Protein AF-A0A522F5E3-F1 (afdb_monomer_lite)

Sequence (187 aa):
KCSVSVAHGEVPNLHFLEIQELIGMRLRPNPLDVDNLFEQLSVQINPFTQEAIAASLLRSKSWLKSKQFTESWYIESPVIDKIVNHNSSFVDGVKVCRLEDAIHDVFEEEMELNREKWQFHFLWVALWVLAKAKRNEKIWLDSFLIAYSIRQGMPLHEIPVMQEICRQTVINSIETMRERKTHLNKE

Secondary structure (DSSP, 8-state):
-HHHHHHTTPPPPHHHHHHHHHHT-----PPP-HHHHHHHHHTT-SS--HHHHHHHHHHHTTHHHH-GGGTT-S---HHHHHHHHHTEEEETTEEEE-HHHHHHHHIIIIITTTHHHHHHHHHHHHHHHHHT--TT--HHHHHHHHHHHHHTT--GGGSHHHHHHHHHHHHHHHHHHHHTT--PPP-

pLDDT: mean 84.21, std 12.5, range [32.5, 95.69]

Foldseek 3Di:
DQQVCVVVVHDPDPVVVVVCVVVVHDDDDDDDPPVVLLVVVCVVDPPPDPVLLVVLLVVLLCCCVPPPVCVPLADDDVVLLVLQVVQWDADPNDIDGPLVSSLVCCLVPPVVVCLVVQLVVLQVQLVVCVVVDDPPDCSSVSSSSLSVCSVVVPRLCVRSNSSVSSSVNSVVSVVVCVVVVPPPDDD

Structure (mmCIF, N/CA/C/O backbone):
data_AF-A0A522F5E3-F1
#
_entry.id   AF-A0A522F5E3-F1
#
loop_
_atom_site.group_PDB
_atom_site.id
_atom_site.type_symbol
_atom_site.label_atom_id
_atom_site.label_alt_id
_atom_site.label_comp_id
_atom_site.label_asym_id
_atom_site.label_entity_id
_atom_site.label_seq_id
_atom_site.pdbx_PDB_ins_code
_atom_site.Cartn_x
_atom_site.Cartn_y
_atom_site.Cartn_z
_atom_site.occupancy
_atom_site.B_iso_or_equiv
_atom_site.auth_seq_id
_atom_site.auth_comp_id
_atom_site.auth_asym_id
_atom_site.auth_atom_id
_atom_site.pdbx_PDB_model_num
ATOM 1 N N . LYS A 1 1 ? 2.943 -12.608 14.472 1.00 53.09 1 LYS A N 1
ATOM 2 C CA . LYS A 1 1 ? 4.003 -13.636 14.638 1.00 53.09 1 LYS A CA 1
ATOM 3 C C . LYS A 1 1 ? 3.791 -14.473 15.902 1.00 53.09 1 LYS A C 1
ATOM 5 O O . LYS A 1 1 ? 3.622 -15.666 15.740 1.00 53.09 1 LYS A O 1
ATOM 10 N N . CYS A 1 2 ? 3.661 -13.889 17.103 1.00 52.06 2 CYS A N 1
ATOM 11 C CA . CYS A 1 2 ? 3.417 -14.657 18.342 1.00 52.06 2 CYS A CA 1
ATOM 12 C C . CYS A 1 2 ? 2.143 -15.536 18.343 1.00 52.06 2 CYS A C 1
ATOM 14 O O . CYS A 1 2 ? 2.156 -16.608 18.931 1.00 52.06 2 CYS A O 1
ATOM 16 N N . SER A 1 3 ? 1.048 -15.123 17.691 1.00 58.06 3 SER A N 1
ATOM 17 C CA . SER A 1 3 ? -0.166 -15.957 17.552 1.00 58.06 3 SER A CA 1
ATOM 18 C C . SER A 1 3 ? 0.034 -17.146 16.617 1.00 58.06 3 SER A C 1
ATOM 20 O O . SER A 1 3 ? -0.502 -18.217 16.865 1.00 58.06 3 SER A O 1
ATOM 22 N N . VAL A 1 4 ? 0.839 -16.964 15.569 1.00 61.44 4 VAL A N 1
ATOM 23 C CA . VAL A 1 4 ? 1.139 -17.999 14.573 1.00 61.44 4 VAL A CA 1
ATOM 24 C C . VAL A 1 4 ? 2.044 -19.069 15.182 1.00 61.44 4 VAL A C 1
ATOM 26 O O . VAL A 1 4 ? 1.713 -20.244 15.100 1.00 61.44 4 VAL A O 1
ATOM 29 N N . SER A 1 5 ? 3.111 -18.668 15.883 1.00 63.16 5 SER A N 1
ATOM 30 C CA . SER A 1 5 ? 4.018 -19.598 16.570 1.00 63.16 5 SER A CA 1
ATOM 31 C C . SER A 1 5 ? 3.295 -20.398 17.661 1.00 63.16 5 SER A C 1
ATOM 33 O O . SER A 1 5 ? 3.403 -21.618 17.706 1.00 63.16 5 SER A O 1
ATOM 35 N N . VAL A 1 6 ? 2.450 -19.746 18.472 1.00 64.25 6 VAL A N 1
ATOM 36 C CA . VAL A 1 6 ? 1.643 -20.447 19.490 1.00 64.25 6 VAL A CA 1
ATOM 37 C C . VAL A 1 6 ? 0.626 -21.401 18.856 1.00 64.25 6 VAL A C 1
ATOM 39 O O . VAL A 1 6 ? 0.444 -22.507 19.358 1.00 64.25 6 VAL A O 1
ATOM 42 N N . ALA A 1 7 ? -0.002 -21.026 17.736 1.00 67.94 7 ALA A N 1
ATOM 43 C CA . ALA A 1 7 ? -0.900 -21.919 17.000 1.00 67.94 7 ALA A CA 1
ATOM 44 C C . ALA A 1 7 ? -0.176 -23.146 16.415 1.00 67.94 7 ALA A C 1
ATOM 46 O O . ALA A 1 7 ? -0.799 -24.186 16.230 1.00 67.94 7 ALA A O 1
ATOM 47 N N . HIS A 1 8 ? 1.128 -23.035 16.147 1.00 72.19 8 HIS A N 1
ATOM 48 C CA . HIS A 1 8 ? 1.974 -24.130 15.659 1.00 72.19 8 HIS A CA 1
ATOM 49 C C . HIS A 1 8 ? 2.625 -24.934 16.801 1.00 72.19 8 HIS A C 1
ATOM 51 O O . HIS A 1 8 ? 3.430 -25.825 16.547 1.00 72.19 8 HIS A O 1
ATOM 57 N N . GLY A 1 9 ? 2.274 -24.653 18.064 1.00 70.06 9 GLY A N 1
ATOM 58 C CA . GLY A 1 9 ? 2.835 -25.333 19.236 1.00 70.06 9 GLY A CA 1
ATOM 59 C C . GLY A 1 9 ? 4.257 -24.894 19.598 1.00 70.06 9 GLY A C 1
ATOM 60 O O . GLY A 1 9 ? 4.902 -25.526 20.432 1.00 70.06 9 GLY A O 1
ATOM 61 N N . GLU A 1 10 ? 4.752 -23.815 18.995 1.00 77.00 10 GLU A N 1
ATOM 62 C CA . GLU A 1 10 ? 6.078 -23.272 19.261 1.00 77.00 10 GLU A CA 1
ATOM 63 C C . GLU A 1 10 ? 6.063 -22.358 20.492 1.00 77.00 10 GLU A C 1
ATOM 65 O O . GLU A 1 10 ? 5.116 -21.601 20.744 1.00 77.00 10 GLU A O 1
ATOM 70 N N . VAL A 1 11 ? 7.152 -22.396 21.260 1.00 75.88 11 VAL A N 1
ATOM 71 C CA . VAL A 1 11 ? 7.325 -21.524 22.424 1.00 75.88 11 VAL A CA 1
ATOM 72 C C . VAL A 1 11 ? 7.545 -20.082 21.941 1.00 75.88 11 VAL A C 1
ATOM 74 O O . VAL A 1 11 ? 8.368 -19.859 21.048 1.00 75.88 11 VAL A O 1
ATOM 77 N N . PRO A 1 12 ? 6.840 -19.080 22.507 1.00 75.19 12 PRO A N 1
ATOM 78 C CA . PRO A 1 12 ? 7.107 -17.677 22.213 1.00 75.19 12 PRO A CA 1
ATOM 79 C C . PRO A 1 12 ? 8.573 -17.312 22.468 1.00 75.19 12 PRO A C 1
ATOM 81 O O . PRO A 1 12 ? 9.223 -17.874 23.345 1.00 75.19 12 PRO A O 1
ATOM 84 N N . ASN A 1 13 ? 9.085 -16.330 21.727 1.00 81.19 13 ASN A N 1
ATOM 85 C CA . ASN A 1 13 ? 10.447 -15.828 21.909 1.00 81.19 13 ASN A CA 1
ATOM 86 C C . ASN A 1 13 ? 10.712 -15.440 23.382 1.00 81.19 13 ASN A C 1
ATOM 88 O O . ASN A 1 13 ? 9.878 -14.773 23.994 1.00 81.19 13 ASN A O 1
ATOM 92 N N . LEU A 1 14 ? 11.883 -15.805 23.920 1.00 82.62 14 LEU A N 1
ATOM 93 C CA . LEU A 1 14 ? 12.289 -15.527 25.304 1.00 82.62 14 LEU A CA 1
ATOM 94 C C . LEU A 1 14 ? 12.108 -14.053 25.704 1.00 82.62 14 LEU A C 1
ATOM 96 O O . LEU A 1 14 ? 11.536 -13.780 26.752 1.00 82.62 14 LEU A O 1
ATOM 100 N N . HIS A 1 15 ? 12.484 -13.106 24.838 1.00 82.69 15 HIS A N 1
ATOM 101 C CA . HIS A 1 15 ? 12.338 -11.673 25.127 1.00 82.69 15 HIS A CA 1
ATOM 102 C C . HIS A 1 15 ? 10.871 -11.269 25.313 1.00 82.69 15 HIS A C 1
ATOM 104 O O . HIS A 1 15 ? 10.554 -10.363 26.076 1.00 82.69 15 HIS A O 1
ATOM 110 N N . PHE A 1 16 ? 9.945 -11.935 24.620 1.00 80.88 16 PHE A N 1
ATOM 111 C CA . PHE A 1 16 ? 8.521 -11.679 24.811 1.00 80.88 16 PHE A CA 1
ATOM 112 C C . PHE A 1 16 ? 8.045 -12.173 26.181 1.00 80.88 16 PHE A C 1
ATOM 114 O O . PHE A 1 16 ? 7.232 -11.502 26.812 1.00 80.88 16 PHE A O 1
ATOM 121 N N . LEU A 1 17 ? 8.564 -13.309 26.655 1.00 81.81 17 LEU A N 1
ATOM 122 C CA . LEU A 1 17 ? 8.255 -13.837 27.986 1.00 81.81 17 LEU A CA 1
ATOM 123 C C . LEU A 1 17 ? 8.810 -12.927 29.089 1.00 81.81 17 LEU A C 1
ATOM 125 O O . LEU A 1 17 ? 8.081 -12.607 30.022 1.00 81.81 17 LEU A O 1
ATOM 129 N N . GLU A 1 18 ? 10.039 -12.431 28.930 1.00 84.31 18 GLU A N 1
ATOM 130 C CA . GLU A 1 18 ? 10.640 -11.442 29.837 1.00 84.31 18 GLU A CA 1
ATOM 131 C C . GLU A 1 18 ? 9.795 -10.162 29.907 1.00 84.31 18 GLU A C 1
ATOM 133 O O . GLU A 1 18 ? 9.505 -9.655 30.987 1.00 84.31 18 GLU A O 1
ATOM 138 N N . ILE A 1 19 ? 9.318 -9.664 28.761 1.00 84.25 19 ILE A N 1
ATOM 139 C CA . ILE A 1 19 ? 8.406 -8.515 28.706 1.00 84.25 19 ILE A CA 1
ATOM 140 C C . ILE A 1 19 ? 7.088 -8.818 29.437 1.00 84.25 19 ILE A C 1
ATOM 142 O O . ILE A 1 19 ? 6.593 -7.974 30.181 1.00 84.25 19 ILE A O 1
ATOM 146 N N . GLN A 1 20 ? 6.502 -10.005 29.255 1.00 85.06 20 GLN A N 1
ATOM 147 C CA . GLN A 1 20 ? 5.276 -10.390 29.965 1.00 85.06 20 GLN A CA 1
ATOM 148 C C . GLN A 1 20 ? 5.473 -10.449 31.482 1.00 85.06 20 GLN A C 1
ATOM 150 O O . GLN A 1 20 ? 4.592 -10.007 32.221 1.00 85.06 20 GLN A O 1
ATOM 155 N N . GLU A 1 21 ? 6.614 -10.971 31.934 1.00 86.44 21 GLU A N 1
ATOM 156 C CA . GLU A 1 21 ? 6.981 -11.044 33.347 1.00 86.44 21 GLU A CA 1
ATOM 157 C C . GLU A 1 21 ? 7.180 -9.647 33.942 1.00 86.44 21 GLU A C 1
ATOM 159 O O . GLU A 1 21 ? 6.567 -9.322 34.957 1.00 86.44 21 GLU A O 1
ATOM 164 N N . LEU A 1 22 ? 7.934 -8.782 33.256 1.00 89.69 22 LEU A N 1
ATOM 165 C CA . LEU A 1 22 ? 8.169 -7.397 33.673 1.00 89.69 22 LEU A CA 1
ATOM 166 C C . LEU A 1 22 ? 6.879 -6.575 33.759 1.00 89.69 22 LEU A C 1
ATOM 168 O O . LEU A 1 22 ? 6.731 -5.742 34.651 1.00 89.69 22 LEU A O 1
ATOM 172 N N . ILE A 1 23 ? 5.943 -6.795 32.834 1.00 87.81 23 ILE A N 1
ATOM 173 C CA . ILE A 1 23 ? 4.661 -6.081 32.801 1.00 87.81 23 ILE A CA 1
ATOM 174 C C . ILE A 1 23 ? 3.629 -6.731 33.751 1.00 87.81 23 ILE A C 1
ATOM 176 O O . ILE A 1 23 ? 2.593 -6.136 34.046 1.00 87.81 23 ILE A O 1
ATOM 180 N N . GLY A 1 24 ? 3.882 -7.949 34.245 1.00 85.06 24 GLY A N 1
ATOM 181 C CA . GLY A 1 24 ? 2.953 -8.700 35.098 1.00 85.06 24 GLY A CA 1
ATOM 182 C C . GLY A 1 24 ? 1.645 -9.089 34.398 1.00 85.06 24 GLY A C 1
ATOM 183 O O . GLY A 1 24 ? 0.654 -9.409 35.057 1.00 85.06 24 GLY A O 1
ATOM 184 N N . MET A 1 25 ? 1.611 -9.049 33.061 1.00 82.06 25 MET A N 1
ATOM 185 C CA . MET A 1 25 ? 0.412 -9.304 32.264 1.00 82.06 25 MET A CA 1
ATOM 186 C C . MET A 1 25 ? 0.568 -10.549 31.399 1.00 82.06 25 MET A C 1
ATOM 188 O O . MET A 1 25 ? 1.474 -10.670 30.574 1.00 82.06 25 MET A O 1
ATOM 192 N N . ARG A 1 26 ? -0.405 -11.457 31.510 1.00 77.38 26 ARG A N 1
ATOM 193 C CA . ARG A 1 26 ? -0.478 -12.653 30.670 1.00 77.38 26 ARG A CA 1
ATOM 194 C C . ARG A 1 26 ? -1.184 -12.334 29.353 1.00 77.38 26 ARG A C 1
ATOM 196 O O . ARG A 1 26 ? -2.404 -12.442 29.251 1.00 77.38 26 ARG A O 1
ATOM 203 N N . LEU A 1 27 ? -0.415 -11.955 28.335 1.00 75.81 27 LEU A N 1
ATOM 204 C CA . LEU A 1 27 ? -0.953 -11.722 26.990 1.00 75.81 27 LEU A CA 1
ATOM 205 C C . LEU A 1 27 ? -1.272 -13.065 26.322 1.00 75.81 27 LEU A C 1
ATOM 207 O O . LEU A 1 27 ? -0.416 -13.949 26.245 1.00 75.81 27 LEU A O 1
ATOM 211 N N . ARG A 1 28 ? -2.501 -13.211 25.821 1.00 72.44 28 ARG A N 1
ATOM 212 C CA . ARG A 1 28 ? -2.908 -14.353 24.996 1.00 72.44 28 ARG A CA 1
ATOM 213 C C . ARG A 1 28 ? -2.931 -13.916 23.536 1.00 72.44 28 ARG A C 1
ATOM 215 O O . ARG A 1 28 ? -3.698 -13.012 23.204 1.00 72.44 28 ARG A O 1
ATOM 222 N N . PRO A 1 29 ? -2.085 -14.493 22.673 1.00 69.62 29 PRO A N 1
ATOM 223 C CA . PRO A 1 29 ? -2.016 -14.057 21.296 1.00 69.62 29 PRO A CA 1
ATOM 224 C C . PRO A 1 29 ? -3.162 -14.692 20.503 1.00 69.62 29 PRO A C 1
ATOM 226 O O . PRO A 1 29 ? -3.109 -15.869 20.163 1.00 69.62 29 PRO A O 1
ATOM 229 N N . ASN A 1 30 ? -4.182 -13.899 20.189 1.00 74.56 30 ASN A N 1
ATOM 230 C CA . ASN A 1 30 ? -5.249 -14.293 19.273 1.00 74.56 30 ASN A CA 1
ATOM 231 C C . ASN A 1 30 ? -4.974 -13.708 17.879 1.00 74.56 30 ASN A C 1
ATOM 233 O O . ASN A 1 30 ? -4.410 -12.611 17.788 1.00 74.56 30 ASN A O 1
ATOM 237 N N . PRO A 1 31 ? -5.327 -14.416 16.790 1.00 74.62 31 PRO A N 1
ATOM 238 C CA . PRO A 1 31 ? -5.316 -13.815 15.464 1.00 74.62 31 PRO A CA 1
ATOM 239 C C . PRO A 1 31 ? -6.257 -12.608 15.439 1.00 74.62 31 PRO A C 1
ATOM 241 O O . PRO A 1 31 ? -7.277 -12.580 16.130 1.00 74.62 31 PRO A O 1
ATOM 244 N N . LEU A 1 32 ? -5.874 -11.593 14.669 1.00 79.75 32 LEU A N 1
ATOM 245 C CA . LEU A 1 32 ? -6.699 -10.412 14.490 1.00 79.75 32 LEU A CA 1
ATOM 246 C C . LEU A 1 32 ? -7.886 -10.787 13.599 1.00 79.75 32 LEU A C 1
ATOM 248 O O . LEU A 1 32 ? -7.683 -11.238 12.474 1.00 79.75 32 LEU A O 1
ATOM 252 N N . ASP A 1 33 ? -9.101 -10.598 14.100 1.00 85.88 33 ASP A N 1
ATOM 253 C CA . ASP A 1 33 ? -10.319 -10.772 13.314 1.00 85.88 33 ASP A CA 1
ATOM 254 C C . ASP A 1 33 ? -10.535 -9.522 12.452 1.00 85.88 33 ASP A C 1
ATOM 256 O O . ASP A 1 33 ? -11.060 -8.501 12.903 1.00 85.88 33 ASP A O 1
ATOM 260 N N . VAL A 1 34 ? -10.015 -9.578 11.225 1.00 86.69 34 VAL A N 1
ATOM 261 C CA . VAL A 1 34 ? -10.025 -8.453 10.283 1.00 86.69 34 VAL A CA 1
ATOM 262 C C . VAL A 1 34 ? -11.455 -8.060 9.919 1.00 86.69 34 VAL A C 1
ATOM 264 O O . VAL A 1 34 ? -11.761 -6.868 9.883 1.00 86.69 34 VAL A O 1
ATOM 267 N N . ASP A 1 35 ? -12.339 -9.032 9.694 1.00 87.56 35 ASP A N 1
ATOM 268 C CA . ASP A 1 35 ? -13.719 -8.774 9.282 1.00 87.56 35 ASP A CA 1
ATOM 269 C C . ASP A 1 35 ? -14.496 -8.037 10.374 1.00 87.56 35 ASP A C 1
ATOM 271 O O . ASP A 1 35 ? -15.110 -7.001 10.103 1.00 87.56 35 ASP A O 1
ATOM 275 N N . ASN A 1 36 ? -14.373 -8.498 11.618 1.00 87.62 36 ASN A N 1
ATOM 276 C CA . ASN A 1 36 ? -14.992 -7.857 12.776 1.00 87.62 36 ASN A CA 1
ATOM 277 C C . ASN A 1 36 ? -14.454 -6.435 13.006 1.00 87.62 36 ASN A C 1
ATOM 279 O O . ASN A 1 36 ? -15.211 -5.512 13.302 1.00 87.62 36 ASN A O 1
ATOM 283 N N . LEU A 1 37 ? -13.152 -6.204 12.803 1.00 87.94 37 LEU A N 1
ATOM 284 C CA . LEU A 1 37 ? -12.586 -4.854 12.903 1.00 87.94 37 LEU A CA 1
ATOM 285 C C . LEU A 1 37 ? -13.167 -3.890 11.872 1.00 87.94 37 LEU A C 1
ATOM 287 O O . LEU A 1 37 ? -13.426 -2.731 12.199 1.00 87.94 37 LEU A O 1
ATOM 291 N N . PHE A 1 38 ? -13.383 -4.349 10.639 1.00 88.75 38 PHE A N 1
ATOM 292 C CA . PHE A 1 38 ? -14.043 -3.524 9.635 1.00 88.75 38 PHE A CA 1
ATOM 293 C C . PHE A 1 38 ? -15.467 -3.157 10.053 1.00 88.75 38 PHE A C 1
ATOM 295 O O . PHE A 1 38 ? -15.852 -1.999 9.893 1.00 88.75 38 PHE A O 1
ATOM 302 N N . GLU A 1 39 ? -16.227 -4.094 10.621 1.00 88.44 39 GLU A N 1
ATOM 303 C CA . GLU A 1 39 ? -17.569 -3.814 11.139 1.00 88.44 39 GLU A CA 1
ATOM 304 C C . GLU A 1 39 ? -17.521 -2.779 12.271 1.00 88.44 39 GLU A C 1
ATOM 306 O O . GLU A 1 39 ? -18.156 -1.726 12.176 1.00 88.44 39 GLU A O 1
ATOM 311 N N . GLN A 1 40 ? -16.691 -3.006 13.291 1.00 88.31 40 GLN A N 1
ATOM 312 C CA . GLN A 1 40 ? -16.570 -2.120 14.454 1.00 88.31 40 GLN A CA 1
ATOM 313 C C . GLN A 1 40 ? -16.150 -0.695 14.090 1.00 88.31 40 GLN A C 1
ATOM 315 O O . GLN A 1 40 ? -16.656 0.271 14.668 1.00 88.31 40 GLN A O 1
ATOM 320 N N . LEU A 1 41 ? -15.206 -0.550 13.159 1.00 87.38 41 LEU A N 1
ATOM 321 C CA . LEU A 1 41 ? -14.723 0.757 12.722 1.00 87.38 41 LEU A CA 1
ATOM 322 C C . LEU A 1 41 ? -15.718 1.444 11.785 1.00 87.38 41 LEU A C 1
ATOM 324 O O . LEU A 1 41 ? -15.877 2.659 11.872 1.00 87.38 41 LEU A O 1
ATOM 328 N N . SER A 1 42 ? -16.434 0.691 10.944 1.00 85.69 42 SER A N 1
ATOM 329 C CA . SER A 1 42 ? -17.436 1.265 10.036 1.00 85.69 42 SER A CA 1
ATOM 330 C C . SER A 1 42 ? -18.579 1.958 10.784 1.00 85.69 42 SER A C 1
ATOM 332 O O . SER A 1 42 ? -18.977 3.056 10.403 1.00 85.69 42 SER A O 1
ATOM 334 N N . VAL A 1 43 ? -19.038 1.387 11.906 1.00 85.25 43 VAL A N 1
ATOM 335 C CA . VAL A 1 43 ? -20.116 1.956 12.739 1.00 85.25 43 VAL A CA 1
ATOM 336 C C . VAL A 1 43 ? -19.729 3.308 13.352 1.00 85.25 43 VAL A C 1
ATOM 338 O O . VAL A 1 43 ? -20.592 4.136 13.637 1.00 85.25 43 VAL A O 1
ATOM 341 N N . GLN A 1 44 ? -18.434 3.566 13.542 1.00 82.38 44 GLN A N 1
ATOM 342 C CA . GLN A 1 44 ? -17.941 4.815 14.130 1.00 82.38 44 GLN A CA 1
ATOM 343 C C . GLN A 1 44 ? -17.883 5.974 13.123 1.00 82.38 44 GLN A C 1
ATOM 345 O O . GLN A 1 44 ? -17.634 7.116 13.515 1.00 82.38 44 GLN A O 1
ATOM 350 N N . ILE A 1 45 ? -18.100 5.708 11.832 1.00 82.69 45 ILE A N 1
ATOM 351 C CA . ILE A 1 45 ? -17.967 6.700 10.767 1.00 82.69 45 ILE A CA 1
ATOM 352 C C . ILE A 1 45 ? -19.347 7.223 10.382 1.00 82.69 45 ILE A C 1
ATOM 354 O O . ILE A 1 45 ? -20.186 6.494 9.863 1.00 82.69 45 ILE A O 1
ATOM 358 N N . ASN A 1 46 ? -19.568 8.521 10.588 1.00 77.81 46 ASN A N 1
ATOM 359 C CA . ASN A 1 46 ? -20.791 9.197 10.173 1.00 77.81 46 ASN A CA 1
ATOM 360 C C . ASN A 1 46 ? -20.461 10.571 9.555 1.00 77.81 46 ASN A C 1
ATOM 362 O O . ASN A 1 46 ? -19.839 11.391 10.237 1.00 77.81 46 ASN A O 1
ATOM 366 N N . PRO A 1 47 ? -20.863 10.862 8.303 1.00 78.69 47 PRO A N 1
ATOM 367 C CA . PRO A 1 47 ? -21.589 9.996 7.370 1.00 78.69 47 PRO A CA 1
ATOM 368 C C . PRO A 1 47 ? -20.661 9.037 6.604 1.00 78.69 47 PRO A C 1
ATOM 370 O O . PRO A 1 47 ? -19.600 9.429 6.118 1.00 78.69 47 PRO A O 1
ATOM 373 N N . PHE A 1 48 ? -21.080 7.777 6.475 1.00 83.81 48 PHE A N 1
ATOM 374 C CA . PHE A 1 48 ? -20.400 6.764 5.663 1.00 83.81 48 PHE A CA 1
ATOM 375 C C . PHE A 1 48 ? -20.977 6.764 4.239 1.00 83.81 48 PHE A C 1
ATOM 377 O O . PHE A 1 48 ? -21.842 5.955 3.906 1.00 83.81 48 PHE A O 1
ATOM 384 N N . THR A 1 49 ? -20.558 7.730 3.416 1.00 87.50 49 THR A N 1
ATOM 385 C CA . THR A 1 49 ? -21.048 7.896 2.034 1.00 87.50 49 THR A CA 1
ATOM 386 C C . THR A 1 49 ? -19.925 7.813 1.006 1.00 87.50 49 THR A C 1
ATOM 388 O O . THR A 1 49 ? -18.746 7.968 1.334 1.00 87.50 49 THR A O 1
ATOM 391 N N . GLN A 1 50 ? -20.288 7.603 -0.262 1.00 86.44 50 GLN A N 1
ATOM 392 C CA . GLN A 1 50 ? -19.327 7.542 -1.368 1.00 86.44 50 GLN A CA 1
ATOM 393 C C . GLN A 1 50 ? -18.554 8.856 -1.539 1.00 86.44 50 GLN A C 1
ATOM 395 O O . GLN A 1 50 ? -17.364 8.842 -1.843 1.00 86.44 50 GLN A O 1
ATOM 400 N N . GLU A 1 51 ? -19.176 9.999 -1.253 1.00 88.94 51 GLU A N 1
ATOM 401 C CA . GLU A 1 51 ? -18.511 11.304 -1.299 1.00 88.94 51 GLU A CA 1
ATOM 402 C C . GLU A 1 51 ? -17.448 11.428 -0.201 1.00 88.94 51 GLU A C 1
ATOM 404 O O . GLU A 1 51 ? -16.371 11.980 -0.434 1.00 88.94 51 GLU A O 1
ATOM 409 N N . ALA A 1 52 ? -17.718 10.885 0.992 1.00 87.44 52 ALA A N 1
ATOM 410 C CA . ALA A 1 52 ? -16.753 10.863 2.088 1.00 87.44 52 ALA A CA 1
ATOM 411 C C . ALA A 1 52 ? -15.547 9.967 1.759 1.00 87.44 52 ALA A C 1
ATOM 413 O O . ALA A 1 52 ? -14.406 10.349 2.043 1.00 87.44 52 ALA A O 1
ATOM 414 N N . ILE A 1 53 ? -15.795 8.823 1.108 1.00 90.56 53 ILE A N 1
ATOM 415 C CA . ILE A 1 53 ? -14.757 7.918 0.596 1.00 90.56 53 ILE A CA 1
ATOM 416 C C . ILE A 1 53 ? -13.914 8.640 -0.456 1.00 90.56 53 ILE A C 1
ATOM 418 O O . ILE A 1 53 ? -12.706 8.775 -0.273 1.00 90.56 53 ILE A O 1
ATOM 422 N N . ALA A 1 54 ? -14.530 9.200 -1.498 1.00 91.12 54 ALA A N 1
ATOM 423 C CA . ALA A 1 54 ? -13.816 9.915 -2.555 1.00 91.12 54 ALA A CA 1
ATOM 424 C C . ALA A 1 54 ? -12.981 11.086 -2.005 1.00 91.12 54 ALA A C 1
ATOM 426 O O . ALA A 1 54 ? -11.815 11.259 -2.368 1.00 91.12 54 ALA A O 1
ATOM 427 N N . ALA A 1 55 ? -13.535 11.859 -1.065 1.00 90.94 55 ALA A N 1
ATOM 428 C CA . ALA A 1 55 ? -12.817 12.954 -0.420 1.00 90.94 55 ALA A CA 1
ATOM 429 C C . ALA A 1 55 ? -11.624 12.466 0.418 1.00 90.94 55 ALA A C 1
ATOM 431 O O . ALA A 1 55 ? -10.611 13.163 0.502 1.00 90.94 55 ALA A O 1
ATOM 432 N N . SER A 1 56 ? -11.736 11.300 1.058 1.00 90.75 56 SER A N 1
ATOM 433 C CA . SER A 1 56 ? -10.633 10.652 1.773 1.00 90.75 56 SER A CA 1
ATOM 434 C C . SER A 1 56 ? -9.524 10.202 0.820 1.00 90.75 56 SER A C 1
ATOM 436 O O . SER A 1 56 ? -8.363 10.585 0.992 1.00 90.75 56 SER A O 1
ATOM 438 N N . LEU A 1 57 ? -9.889 9.478 -0.240 1.00 92.44 57 LEU A N 1
ATOM 439 C CA . LEU A 1 57 ? -8.949 9.009 -1.256 1.00 92.44 57 LEU A CA 1
ATOM 440 C C . LEU A 1 57 ? -8.186 10.183 -1.880 1.00 92.44 57 LEU A C 1
ATOM 442 O O . LEU A 1 57 ? -6.962 10.134 -2.002 1.00 92.44 57 LEU A O 1
ATOM 446 N N . LEU A 1 58 ? -8.868 11.292 -2.174 1.00 92.31 58 LEU A N 1
ATOM 447 C CA . LEU A 1 58 ? -8.226 12.486 -2.717 1.00 92.31 58 LEU A CA 1
ATOM 448 C C . LEU A 1 58 ? -7.224 13.124 -1.738 1.00 92.31 58 LEU A C 1
ATOM 450 O O . LEU A 1 58 ? -6.139 13.532 -2.156 1.00 92.31 58 LEU A O 1
ATOM 454 N N . ARG A 1 59 ? -7.545 13.183 -0.435 1.00 90.50 59 ARG A N 1
ATOM 455 C CA . ARG A 1 59 ? -6.615 13.686 0.597 1.00 90.50 59 ARG A CA 1
ATOM 456 C C . ARG A 1 59 ? -5.355 12.833 0.710 1.00 90.50 59 ARG A C 1
ATOM 458 O O . ARG A 1 59 ? -4.286 13.374 0.987 1.00 90.50 59 ARG A O 1
ATOM 465 N N . SER A 1 60 ? -5.478 11.525 0.493 1.00 89.94 60 SER A N 1
ATOM 466 C CA . SER A 1 60 ? -4.366 10.580 0.615 1.00 89.94 60 SER A CA 1
ATOM 467 C C . SER A 1 60 ? -3.261 10.780 -0.430 1.00 89.94 60 SER A C 1
ATOM 469 O O . SER A 1 60 ? -2.100 10.465 -0.173 1.00 89.94 60 SER A O 1
ATOM 471 N N . LYS A 1 61 ? -3.580 11.409 -1.571 1.00 90.62 61 LYS A N 1
ATOM 472 C CA . LYS A 1 61 ? -2.638 11.661 -2.674 1.00 90.62 61 LYS A CA 1
ATOM 473 C C . LYS A 1 61 ? -1.368 12.405 -2.246 1.00 90.62 61 LYS A C 1
ATOM 475 O O . LYS A 1 61 ? -0.297 12.175 -2.795 1.00 90.62 61 LYS A O 1
ATOM 480 N N . SER A 1 62 ? -1.471 13.332 -1.293 1.00 88.50 62 SER A N 1
ATOM 481 C CA . SER A 1 62 ? -0.339 14.164 -0.860 1.00 88.50 62 SER A CA 1
ATOM 482 C C . SER A 1 62 ? 0.424 13.590 0.334 1.00 88.50 62 SER A C 1
ATOM 484 O O . SER A 1 62 ? 1.341 14.244 0.840 1.00 88.50 62 SER A O 1
ATOM 486 N N . TRP A 1 63 ? 0.071 12.392 0.810 1.00 90.88 63 TRP A N 1
ATOM 487 C CA . TRP A 1 63 ? 0.665 11.826 2.020 1.00 90.88 63 TRP A CA 1
ATOM 488 C C . TRP A 1 63 ? 2.158 11.594 1.871 1.00 90.88 63 TRP A C 1
ATOM 490 O O . TRP A 1 63 ? 2.905 12.094 2.704 1.00 90.88 63 TRP A O 1
ATOM 500 N N . LEU A 1 64 ? 2.599 11.013 0.753 1.00 86.19 64 LEU A N 1
ATOM 501 C CA . LEU A 1 64 ? 4.021 10.749 0.505 1.00 86.19 64 LEU A CA 1
ATOM 502 C C . LEU A 1 64 ? 4.897 12.008 0.479 1.00 86.19 64 LEU A C 1
ATOM 504 O O . LEU A 1 64 ? 6.102 11.918 0.669 1.00 86.19 64 LEU A O 1
ATOM 508 N N . LYS A 1 65 ? 4.299 13.192 0.303 1.00 86.06 65 LYS A N 1
ATOM 509 C CA . LYS A 1 65 ? 5.008 14.480 0.327 1.00 86.06 65 LYS A CA 1
ATOM 510 C C . LYS A 1 65 ? 4.899 15.211 1.664 1.00 86.06 65 LYS A C 1
ATOM 512 O O . LYS A 1 65 ? 5.718 16.071 1.957 1.00 86.06 65 LYS A O 1
ATOM 517 N N . SER A 1 66 ? 3.850 14.939 2.440 1.00 86.56 66 SER A N 1
ATOM 518 C CA . SER A 1 66 ? 3.487 15.731 3.625 1.00 86.56 66 SER A CA 1
ATOM 519 C C . SER A 1 66 ? 3.577 14.966 4.943 1.00 86.56 66 SER A C 1
ATOM 521 O O . SER A 1 66 ? 3.492 15.581 6.008 1.00 86.56 66 SER A O 1
ATOM 523 N N . LYS A 1 67 ? 3.714 13.638 4.902 1.00 85.56 67 LYS A N 1
ATOM 524 C CA . LYS A 1 67 ? 3.677 12.754 6.066 1.00 85.56 67 LYS A CA 1
ATOM 525 C C . LYS A 1 67 ? 4.949 11.913 6.135 1.00 85.56 67 LYS A C 1
ATOM 527 O O . LYS A 1 67 ? 5.207 11.092 5.272 1.00 85.56 67 LYS A O 1
ATOM 532 N N . GLN A 1 68 ? 5.700 12.054 7.222 1.00 85.88 68 GLN A N 1
ATOM 533 C CA . GLN A 1 68 ? 6.947 11.301 7.419 1.00 85.88 68 GLN A CA 1
ATOM 534 C C . GLN A 1 68 ? 6.718 9.790 7.573 1.00 85.88 68 GLN A C 1
ATOM 536 O O . GLN A 1 68 ? 7.545 8.981 7.175 1.00 85.88 68 GLN A O 1
ATOM 541 N N . PHE A 1 69 ? 5.565 9.368 8.106 1.00 85.31 69 PHE A N 1
ATOM 542 C CA . PHE A 1 69 ? 5.293 7.940 8.317 1.00 85.31 69 PHE A CA 1
ATOM 543 C C . PHE A 1 69 ? 5.133 7.136 7.015 1.00 85.31 69 PHE A C 1
ATOM 545 O O . PHE A 1 69 ? 5.074 5.910 7.078 1.00 85.31 69 PHE A O 1
ATOM 552 N N . THR A 1 70 ? 5.034 7.804 5.860 1.00 87.75 70 THR A N 1
ATOM 553 C CA . THR A 1 70 ? 4.928 7.157 4.546 1.00 87.75 70 THR A CA 1
ATOM 554 C C . THR A 1 70 ? 6.266 7.012 3.825 1.00 87.75 70 THR A C 1
ATOM 556 O O . THR A 1 70 ? 6.301 6.444 2.739 1.00 87.75 70 THR A O 1
ATOM 559 N N . GLU A 1 71 ? 7.364 7.513 4.399 1.00 83.81 71 GLU A N 1
ATOM 560 C CA . GLU A 1 71 ? 8.691 7.508 3.763 1.00 83.81 71 GLU A CA 1
ATOM 561 C C . GLU A 1 71 ? 9.177 6.098 3.408 1.00 83.81 71 GLU A C 1
ATOM 563 O O . GLU A 1 71 ? 9.863 5.929 2.411 1.00 83.81 71 GLU A O 1
ATOM 568 N N . SER A 1 72 ? 8.781 5.080 4.175 1.00 86.44 72 SER A N 1
ATOM 569 C CA . SER A 1 72 ? 9.180 3.680 3.980 1.00 86.44 72 SER A CA 1
ATOM 570 C C . SER A 1 72 ? 8.127 2.817 3.278 1.00 86.44 72 SER A C 1
ATOM 572 O O . SER A 1 72 ? 8.174 1.593 3.365 1.00 86.44 72 SER A O 1
ATOM 574 N N . TRP A 1 73 ? 7.128 3.426 2.632 1.00 92.25 73 TRP A N 1
ATOM 575 C CA . TRP A 1 73 ? 6.043 2.674 1.990 1.00 92.25 73 TRP A CA 1
ATOM 576 C C . TRP A 1 73 ? 6.392 2.163 0.591 1.00 92.25 73 TRP A C 1
ATOM 578 O O . TRP A 1 73 ? 5.628 1.378 0.039 1.00 92.25 73 TRP A O 1
ATOM 588 N N . TYR A 1 74 ? 7.519 2.579 0.011 1.00 90.06 74 TYR A N 1
ATOM 589 C CA . TYR A 1 74 ? 7.985 2.007 -1.248 1.00 90.06 74 TYR A CA 1
ATOM 590 C C . TYR A 1 74 ? 8.381 0.535 -1.070 1.00 90.06 74 TYR A C 1
ATOM 592 O O . TYR A 1 74 ? 8.805 0.110 0.006 1.00 90.06 74 TYR A O 1
ATOM 600 N N . ILE A 1 75 ? 8.246 -0.255 -2.135 1.00 89.69 75 ILE A N 1
ATOM 601 C CA . ILE A 1 75 ? 8.657 -1.660 -2.126 1.00 89.69 75 ILE A CA 1
ATOM 602 C C . ILE A 1 75 ? 10.067 -1.775 -2.707 1.00 89.69 75 ILE A C 1
ATOM 604 O O . ILE A 1 75 ? 10.349 -1.273 -3.789 1.00 89.69 75 ILE A O 1
ATOM 608 N N . GLU A 1 76 ? 10.942 -2.500 -2.019 1.00 87.50 76 GLU A N 1
ATOM 609 C CA . GLU A 1 76 ? 12.199 -2.975 -2.593 1.00 87.50 76 GLU A CA 1
ATOM 610 C C . GLU A 1 76 ? 12.060 -4.466 -2.899 1.00 87.50 76 GLU A C 1
ATOM 612 O O . GLU A 1 76 ? 11.929 -5.288 -1.992 1.00 87.50 76 GLU A O 1
ATOM 617 N N . SER A 1 77 ? 12.047 -4.818 -4.184 1.00 87.12 77 SER A N 1
ATOM 618 C CA . SER A 1 77 ? 11.945 -6.207 -4.637 1.00 87.12 77 SER A CA 1
ATOM 619 C C . SER A 1 77 ? 12.781 -6.414 -5.900 1.00 87.12 77 SER A C 1
ATOM 621 O O . SER A 1 77 ? 12.734 -5.573 -6.801 1.00 87.12 77 SER A O 1
ATOM 623 N N . PRO A 1 78 ? 13.478 -7.558 -6.038 1.00 87.69 78 PRO A N 1
ATOM 624 C CA . PRO A 1 78 ? 14.136 -7.930 -7.288 1.00 87.69 78 PRO A CA 1
ATOM 625 C C . PRO A 1 78 ? 13.179 -8.011 -8.486 1.00 87.69 78 PRO A C 1
ATOM 627 O O . PRO A 1 78 ? 13.623 -7.903 -9.625 1.00 87.69 78 PRO A O 1
ATOM 630 N N . VAL A 1 79 ? 11.880 -8.232 -8.249 1.00 90.38 79 VAL A N 1
ATOM 631 C CA . VAL A 1 79 ? 10.849 -8.250 -9.300 1.00 90.38 79 VAL A CA 1
ATOM 632 C C . VAL A 1 79 ? 10.673 -6.853 -9.890 1.00 90.38 79 VAL A C 1
ATOM 634 O O . VAL A 1 79 ? 10.796 -6.680 -11.099 1.00 90.38 79 VAL A O 1
ATOM 637 N N . ILE A 1 80 ? 10.519 -5.843 -9.031 1.00 90.56 80 ILE A N 1
ATOM 638 C CA . ILE A 1 80 ? 10.425 -4.433 -9.436 1.00 90.56 80 ILE A CA 1
ATOM 639 C C . ILE A 1 80 ? 11.676 -4.032 -10.212 1.00 90.56 80 ILE A C 1
ATOM 641 O O . ILE A 1 80 ? 11.582 -3.422 -11.273 1.00 90.56 80 ILE A O 1
ATOM 645 N N . ASP A 1 81 ? 12.849 -4.454 -9.737 1.00 89.94 81 ASP A N 1
ATOM 646 C CA . ASP A 1 81 ? 14.104 -4.175 -10.424 1.00 89.94 81 ASP A CA 1
ATOM 647 C C . ASP A 1 81 ? 14.139 -4.769 -11.849 1.00 89.94 81 ASP A C 1
ATOM 649 O O . ASP A 1 81 ? 14.670 -4.162 -12.783 1.00 89.94 81 ASP A O 1
ATOM 653 N N . LYS A 1 82 ? 13.560 -5.953 -12.065 1.00 90.31 82 LYS A N 1
ATOM 654 C CA . LYS A 1 82 ? 13.449 -6.543 -13.408 1.00 90.31 82 LYS A CA 1
ATOM 655 C C . LYS A 1 82 ? 12.484 -5.760 -14.293 1.00 90.31 82 LYS A C 1
ATOM 657 O O . LYS A 1 82 ? 12.854 -5.448 -15.423 1.00 90.31 82 LYS A O 1
ATOM 662 N N . ILE A 1 83 ? 11.314 -5.394 -13.772 1.00 90.62 83 ILE A N 1
ATOM 663 C CA . ILE A 1 83 ? 10.296 -4.622 -14.499 1.00 90.62 83 ILE A CA 1
ATOM 664 C C . ILE A 1 83 ? 10.856 -3.263 -14.933 1.00 90.62 83 ILE A C 1
ATOM 666 O O . ILE A 1 83 ? 10.764 -2.875 -16.098 1.00 90.62 83 ILE A O 1
ATOM 670 N N . VAL A 1 84 ? 11.522 -2.554 -14.020 1.00 89.25 84 VAL A N 1
ATOM 671 C CA . VAL A 1 84 ? 12.137 -1.252 -14.308 1.00 89.25 84 VAL A CA 1
ATOM 672 C C . VAL A 1 84 ? 13.252 -1.382 -15.345 1.00 89.25 84 VAL A C 1
ATOM 674 O O . VAL A 1 84 ? 13.379 -0.524 -16.219 1.00 89.25 84 VAL A O 1
ATOM 677 N N . ASN A 1 85 ? 14.056 -2.449 -15.295 1.00 88.00 85 ASN A N 1
ATOM 678 C CA . ASN A 1 85 ? 15.071 -2.709 -16.317 1.00 88.00 85 ASN A CA 1
ATOM 679 C C . ASN A 1 85 ? 14.465 -3.029 -17.685 1.00 88.00 85 ASN A C 1
ATOM 681 O O . ASN A 1 85 ? 14.976 -2.525 -18.682 1.00 88.00 85 ASN A O 1
ATOM 685 N N . HIS A 1 86 ? 13.392 -3.819 -17.730 1.00 88.25 86 HIS A N 1
ATOM 686 C CA . HIS A 1 86 ? 12.679 -4.146 -18.964 1.00 88.25 86 HIS A CA 1
ATOM 687 C C . HIS A 1 86 ? 12.109 -2.892 -19.641 1.00 88.25 86 HIS A C 1
ATOM 689 O O . HIS A 1 86 ? 12.270 -2.701 -20.844 1.00 88.25 86 HIS A O 1
ATOM 695 N N . ASN A 1 87 ? 11.548 -1.982 -18.843 1.00 88.12 87 ASN A N 1
ATOM 696 C CA . ASN A 1 87 ? 10.984 -0.711 -19.301 1.00 88.12 87 ASN A CA 1
ATOM 697 C C . ASN A 1 87 ? 12.017 0.414 -19.487 1.00 88.12 87 ASN A C 1
ATOM 699 O O . ASN A 1 87 ? 11.667 1.568 -19.761 1.00 88.12 87 ASN A O 1
ATOM 703 N N . SER A 1 88 ? 13.307 0.100 -19.354 1.00 87.06 88 SER A N 1
ATOM 704 C CA . SER A 1 88 ? 14.398 1.045 -19.562 1.00 87.06 88 SER A CA 1
ATOM 705 C C . SER A 1 88 ? 15.099 0.817 -20.896 1.00 87.06 88 SER A C 1
ATOM 707 O O . SER A 1 88 ? 15.393 -0.304 -21.293 1.00 87.06 88 SER A O 1
ATOM 709 N N . SER A 1 89 ? 15.452 1.908 -21.566 1.00 84.25 89 SER A N 1
ATOM 710 C CA . SER A 1 89 ? 16.229 1.903 -22.808 1.00 84.25 89 SER A CA 1
ATOM 711 C C . SER A 1 89 ? 17.398 2.879 -22.711 1.00 84.25 89 SER A C 1
ATOM 713 O O . SER A 1 89 ? 17.426 3.733 -21.827 1.00 84.25 89 SER A O 1
ATOM 715 N N . PHE A 1 90 ? 18.386 2.749 -23.594 1.00 82.06 90 PHE A N 1
ATOM 716 C CA . PHE A 1 90 ? 19.515 3.676 -23.655 1.00 82.06 90 PHE A CA 1
ATOM 717 C C . PHE A 1 90 ? 19.342 4.612 -24.847 1.00 82.06 90 PHE A C 1
ATOM 719 O O . PHE A 1 90 ? 19.309 4.159 -25.989 1.00 82.06 90 PHE A O 1
ATOM 726 N N . VAL A 1 91 ? 19.262 5.911 -24.571 1.00 78.69 91 VAL A N 1
ATOM 727 C CA . VAL A 1 91 ? 19.218 6.973 -25.580 1.00 78.69 91 VAL A CA 1
ATOM 728 C C . VAL A 1 91 ? 20.427 7.866 -25.329 1.00 78.69 91 VAL A C 1
ATOM 730 O O . VAL A 1 91 ? 20.597 8.371 -24.223 1.00 78.69 91 VAL A O 1
ATOM 733 N N . ASP A 1 92 ? 21.322 7.976 -26.312 1.00 71.62 92 ASP A N 1
ATOM 734 C CA . ASP A 1 92 ? 22.562 8.769 -26.226 1.00 71.62 92 ASP A CA 1
ATOM 735 C C . ASP A 1 92 ? 23.444 8.451 -25.001 1.00 71.62 92 ASP A C 1
ATOM 737 O O . ASP A 1 92 ? 24.068 9.321 -24.396 1.00 71.62 92 ASP A O 1
ATOM 741 N N . GLY A 1 93 ? 23.487 7.174 -24.603 1.00 71.94 93 GLY A N 1
ATOM 742 C CA . GLY A 1 93 ? 24.253 6.715 -23.438 1.00 71.94 93 GLY A CA 1
ATOM 743 C C . GLY A 1 93 ? 23.598 7.014 -22.083 1.00 71.94 93 GLY A C 1
ATOM 744 O O . GLY A 1 93 ? 24.155 6.647 -21.048 1.00 71.94 93 GLY A O 1
ATOM 745 N N . VAL A 1 94 ? 22.406 7.617 -22.069 1.00 74.75 94 VAL A N 1
ATOM 746 C CA . VAL A 1 94 ? 21.591 7.838 -20.870 1.00 74.75 94 VAL A CA 1
ATOM 747 C C . VAL A 1 94 ? 20.510 6.762 -20.785 1.00 74.75 94 VAL A C 1
ATOM 749 O O . VAL A 1 94 ? 19.787 6.508 -21.748 1.00 74.75 94 VAL A O 1
ATOM 752 N N . LYS A 1 95 ? 20.387 6.117 -19.619 1.00 75.12 95 LYS A N 1
ATOM 753 C CA . LYS A 1 95 ? 19.291 5.180 -19.340 1.00 75.12 95 LYS A CA 1
ATOM 754 C C . LYS A 1 95 ? 18.001 5.979 -19.130 1.00 75.12 95 LYS A C 1
ATOM 756 O O . LYS A 1 95 ? 17.902 6.739 -18.169 1.00 75.12 95 LYS A O 1
ATOM 761 N N . VAL A 1 96 ? 17.032 5.802 -20.021 1.00 81.56 96 VAL A N 1
ATOM 762 C CA . VAL A 1 96 ? 15.705 6.424 -19.980 1.00 81.56 96 VAL A CA 1
ATOM 763 C C . VAL A 1 96 ? 14.671 5.337 -19.701 1.00 81.56 96 VAL A C 1
ATOM 765 O O . VAL A 1 96 ? 14.534 4.391 -20.478 1.00 81.56 96 VAL A O 1
ATOM 768 N N . CYS A 1 97 ? 13.957 5.470 -18.584 1.00 84.25 97 CYS A N 1
ATOM 769 C CA . CYS A 1 97 ? 12.867 4.575 -18.199 1.00 84.25 97 CYS A CA 1
ATOM 770 C C . CYS A 1 97 ? 11.521 5.144 -18.657 1.00 84.25 97 CYS A C 1
ATOM 772 O O . CYS A 1 97 ? 11.248 6.332 -18.455 1.00 84.25 97 CYS A O 1
ATOM 774 N N . ARG A 1 98 ? 10.674 4.298 -19.250 1.00 90.06 98 ARG A N 1
ATOM 775 C CA . ARG A 1 98 ? 9.275 4.628 -19.537 1.00 90.06 98 ARG A CA 1
ATOM 776 C C . ARG A 1 98 ? 8.480 4.467 -18.249 1.00 90.06 98 ARG A C 1
ATOM 778 O O . ARG A 1 98 ? 8.066 3.371 -17.892 1.00 90.06 98 ARG A O 1
ATOM 785 N N . LEU A 1 99 ? 8.345 5.571 -17.518 1.00 89.25 99 LEU A N 1
ATOM 786 C CA . LEU A 1 99 ? 7.804 5.551 -16.161 1.00 89.25 99 LEU A CA 1
ATOM 787 C C . LEU A 1 99 ? 6.368 5.013 -16.106 1.00 89.25 99 LEU A C 1
ATOM 789 O O . LEU A 1 99 ? 6.062 4.233 -15.216 1.00 89.25 99 LEU A O 1
ATOM 793 N N . GLU A 1 100 ? 5.515 5.416 -17.047 1.00 90.94 100 GLU A N 1
ATOM 794 C CA . GLU A 1 100 ? 4.109 4.991 -17.082 1.00 90.94 100 GLU A CA 1
ATOM 795 C C . GLU A 1 100 ? 3.976 3.482 -17.325 1.00 90.94 100 GLU A C 1
ATOM 797 O O . GLU A 1 100 ? 3.280 2.810 -16.568 1.00 90.94 100 GLU A O 1
ATOM 802 N N . ASP A 1 101 ? 4.714 2.942 -18.302 1.00 91.62 101 ASP A N 1
ATOM 803 C CA . ASP A 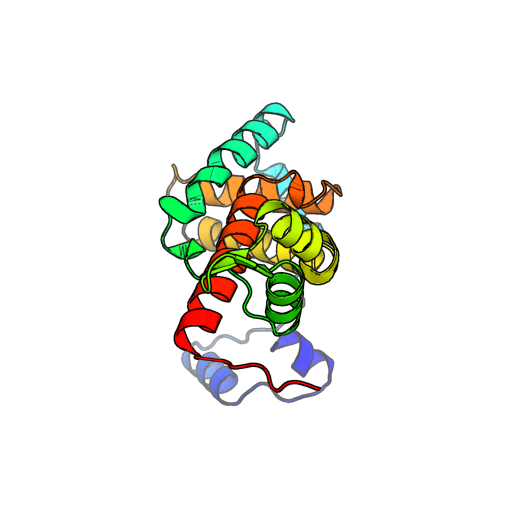1 101 ? 4.739 1.503 -18.601 1.00 91.62 101 ASP A CA 1
ATOM 804 C C . ASP A 1 101 ? 5.253 0.711 -17.384 1.00 91.62 101 ASP A C 1
ATOM 806 O O . ASP A 1 101 ? 4.619 -0.233 -16.927 1.00 91.62 101 ASP A O 1
ATOM 810 N N . ALA A 1 102 ? 6.345 1.172 -16.761 1.00 92.19 102 ALA A N 1
ATOM 811 C CA . ALA A 1 102 ? 6.888 0.536 -15.562 1.00 92.19 102 ALA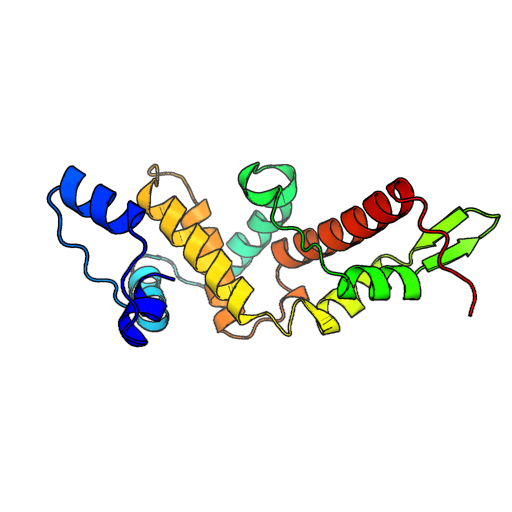 A CA 1
ATOM 812 C C . ALA A 1 102 ? 5.922 0.578 -14.365 1.00 92.19 102 ALA A C 1
ATOM 814 O O . ALA A 1 102 ? 5.879 -0.364 -13.579 1.00 92.19 102 ALA A O 1
ATOM 815 N N . ILE A 1 103 ? 5.162 1.665 -14.190 1.00 94.00 103 ILE A N 1
ATOM 816 C CA . ILE A 1 103 ? 4.145 1.764 -13.134 1.00 94.00 103 ILE A CA 1
ATOM 817 C C . ILE A 1 103 ? 3.017 0.768 -13.393 1.00 94.00 103 ILE A C 1
ATOM 819 O O . ILE A 1 103 ? 2.586 0.099 -12.456 1.00 94.00 103 ILE A O 1
ATOM 823 N N . HIS A 1 104 ? 2.547 0.676 -14.637 1.00 94.69 104 HIS A N 1
ATOM 824 C CA . HIS A 1 104 ? 1.502 -0.265 -15.022 1.00 94.69 104 HIS A CA 1
ATOM 825 C C . HIS A 1 104 ? 1.923 -1.710 -14.726 1.00 94.69 104 HIS A C 1
ATOM 827 O O . HIS A 1 104 ? 1.235 -2.396 -13.971 1.00 94.69 104 HIS A O 1
ATOM 833 N N . ASP A 1 105 ? 3.106 -2.110 -15.190 1.00 93.38 105 ASP A N 1
ATOM 834 C CA . ASP A 1 105 ? 3.638 -3.458 -14.979 1.00 93.38 105 ASP A CA 1
ATOM 835 C C . ASP A 1 105 ? 3.860 -3.765 -13.486 1.00 93.38 105 ASP A C 1
ATOM 837 O O . ASP A 1 105 ? 3.527 -4.848 -13.012 1.00 93.38 105 ASP A O 1
ATOM 841 N N . VAL A 1 106 ? 4.357 -2.806 -12.688 1.00 94.31 106 VAL A N 1
ATOM 842 C CA . VAL A 1 106 ? 4.503 -2.993 -11.227 1.00 94.31 106 VAL A CA 1
ATOM 843 C C . VAL A 1 106 ? 3.146 -3.162 -10.538 1.00 94.31 106 VAL A C 1
ATOM 845 O O . VAL A 1 106 ? 3.041 -3.908 -9.555 1.00 94.31 106 VAL A O 1
ATOM 848 N N . PHE A 1 107 ? 2.098 -2.490 -11.022 1.00 95.25 107 PHE A N 1
ATOM 849 C CA . PHE A 1 107 ? 0.756 -2.692 -10.487 1.00 95.25 107 PHE A CA 1
ATOM 850 C C . PHE A 1 107 ? 0.257 -4.115 -10.737 1.00 95.25 107 PHE A C 1
ATOM 852 O O . PHE A 1 107 ? -0.223 -4.749 -9.794 1.00 95.25 107 PHE A O 1
ATOM 859 N N . GLU A 1 108 ? 0.398 -4.609 -11.966 1.00 93.50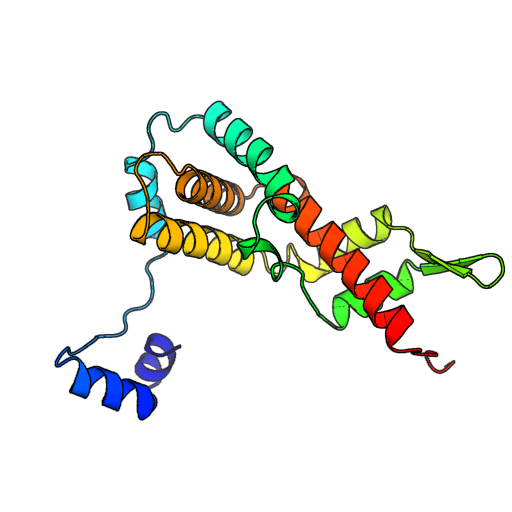 108 GLU A N 1
ATOM 860 C CA . GLU A 1 108 ? -0.080 -5.935 -12.364 1.00 93.50 108 GLU A CA 1
ATOM 861 C C . GLU A 1 108 ? 0.743 -7.073 -11.744 1.00 93.50 108 GLU A C 1
ATOM 863 O O . GLU A 1 108 ? 0.174 -8.030 -11.215 1.00 93.50 108 GLU A O 1
ATOM 868 N N . GLU A 1 109 ? 2.072 -6.962 -11.758 1.00 92.00 109 GLU A N 1
ATOM 869 C CA . GLU A 1 109 ? 2.969 -8.059 -11.384 1.00 92.00 109 GLU A CA 1
ATOM 870 C C . GLU A 1 109 ? 3.319 -8.118 -9.891 1.00 92.00 109 GLU A C 1
ATOM 872 O O . GLU A 1 109 ? 3.724 -9.174 -9.412 1.00 92.00 109 GLU A O 1
ATOM 877 N N . GLU A 1 110 ? 3.180 -7.025 -9.130 1.00 92.69 110 GLU A N 1
ATOM 878 C CA . GLU A 1 110 ? 3.598 -6.996 -7.718 1.00 92.69 110 GLU A CA 1
ATOM 879 C C . GLU A 1 110 ? 2.518 -6.440 -6.783 1.00 92.69 110 GLU A C 1
ATOM 881 O O . GLU A 1 110 ? 2.209 -7.058 -5.759 1.00 92.69 110 GLU A O 1
ATOM 886 N N . MET A 1 111 ? 1.934 -5.277 -7.089 1.00 93.00 111 MET A N 1
ATOM 887 C CA . MET A 1 111 ? 1.019 -4.615 -6.149 1.00 93.00 111 MET A CA 1
ATOM 888 C C . MET A 1 111 ? -0.294 -5.383 -5.988 1.00 93.00 111 MET A C 1
ATOM 890 O O . MET A 1 111 ? -0.701 -5.653 -4.856 1.00 93.00 111 MET A O 1
ATOM 894 N N . GLU A 1 112 ? -0.948 -5.742 -7.096 1.00 94.06 112 GLU A N 1
ATOM 895 C CA . GLU A 1 112 ? -2.257 -6.405 -7.073 1.00 94.06 112 GLU A CA 1
ATOM 896 C C . GLU A 1 112 ? -2.185 -7.833 -6.524 1.00 94.06 112 GLU A C 1
ATOM 898 O O . GLU A 1 112 ? -3.059 -8.237 -5.755 1.00 94.06 112 GLU A O 1
ATOM 903 N N . LEU A 1 113 ? -1.100 -8.567 -6.798 1.00 93.50 113 LEU A N 1
ATOM 904 C CA . LEU A 1 113 ? -0.855 -9.879 -6.182 1.00 93.50 113 LEU A CA 1
ATOM 905 C C . LEU A 1 113 ? -0.786 -9.799 -4.651 1.00 93.50 113 LEU A C 1
ATOM 907 O O . LEU A 1 113 ? -1.173 -10.732 -3.951 1.00 93.50 113 LEU A O 1
ATOM 911 N N . ASN A 1 114 ? -0.326 -8.663 -4.123 1.00 93.25 114 ASN A N 1
ATOM 912 C CA . ASN A 1 114 ? -0.203 -8.402 -2.695 1.00 93.25 114 ASN A CA 1
ATOM 913 C C . ASN A 1 114 ? -1.328 -7.498 -2.153 1.00 93.25 114 ASN A C 1
ATOM 915 O O . ASN A 1 114 ? -1.150 -6.831 -1.129 1.00 93.25 114 ASN A O 1
ATOM 919 N N . ARG A 1 115 ? -2.504 -7.468 -2.794 1.00 94.25 115 ARG A N 1
ATOM 920 C CA . ARG A 1 115 ? -3.633 -6.607 -2.395 1.00 94.25 115 ARG A CA 1
ATOM 921 C C . ARG A 1 115 ? -4.021 -6.750 -0.921 1.00 94.25 115 ARG A C 1
ATOM 923 O O . ARG A 1 115 ? -4.220 -5.744 -0.239 1.00 94.25 115 ARG A O 1
ATOM 930 N N . GLU A 1 116 ? -4.085 -7.976 -0.404 1.00 92.69 116 GLU A N 1
ATOM 931 C CA . GLU A 1 116 ? -4.441 -8.237 1.001 1.00 92.69 116 GLU A CA 1
ATOM 932 C C . GLU A 1 116 ? -3.433 -7.621 1.981 1.00 92.69 116 GLU A C 1
ATOM 934 O O . GLU A 1 116 ? -3.810 -7.079 3.023 1.00 92.69 116 GLU A O 1
ATOM 939 N N . LYS A 1 117 ? -2.141 -7.629 1.626 1.00 93.56 117 LYS A N 1
ATOM 940 C CA . LYS A 1 117 ? -1.085 -6.985 2.417 1.00 93.56 117 LYS A CA 1
ATOM 941 C C . LYS A 1 117 ? -1.320 -5.481 2.497 1.00 93.56 117 LYS A C 1
ATOM 943 O O . LYS A 1 117 ? -1.175 -4.906 3.574 1.00 93.56 117 LYS A O 1
ATOM 948 N N . TRP A 1 118 ? -1.709 -4.850 1.390 1.00 95.12 118 TRP A N 1
ATOM 949 C CA . TRP A 1 118 ? -2.026 -3.423 1.354 1.00 95.12 118 TRP A CA 1
ATOM 950 C C . TRP A 1 118 ? -3.292 -3.086 2.137 1.00 95.12 118 TRP A C 1
ATOM 952 O O . TRP A 1 118 ? -3.277 -2.157 2.944 1.00 95.12 118 TRP A O 1
ATOM 962 N N . GLN A 1 119 ? -4.353 -3.881 1.985 1.00 95.00 119 GLN A N 1
ATOM 963 C CA . GLN A 1 119 ? -5.563 -3.759 2.800 1.00 95.00 119 GLN A CA 1
ATOM 964 C C . GLN A 1 119 ? -5.225 -3.807 4.296 1.00 95.00 119 GLN A C 1
ATOM 966 O O . GLN A 1 119 ? -5.638 -2.929 5.060 1.00 95.00 119 GLN A O 1
ATOM 971 N N . PHE A 1 120 ? -4.445 -4.808 4.713 1.00 93.94 120 PHE A N 1
ATOM 972 C CA . PHE A 1 120 ? -4.030 -4.961 6.101 1.00 93.94 120 PHE A CA 1
ATOM 973 C C . PHE A 1 120 ? -3.128 -3.814 6.563 1.00 93.94 120 PHE A C 1
ATOM 975 O O . PHE A 1 120 ? -3.308 -3.313 7.668 1.00 93.94 120 PHE A O 1
ATOM 982 N N . HIS A 1 121 ? -2.190 -3.362 5.728 1.00 94.44 121 HIS A N 1
ATOM 983 C CA . HIS A 1 121 ? -1.304 -2.237 6.034 1.00 94.44 121 HIS A CA 1
ATOM 984 C C . HIS A 1 121 ? -2.097 -0.971 6.364 1.00 94.44 121 HIS A C 1
ATOM 986 O O . HIS A 1 121 ? -1.885 -0.367 7.414 1.00 94.44 121 HIS A O 1
ATOM 992 N N . PHE A 1 122 ? -3.068 -0.600 5.527 1.00 95.06 122 PHE A N 1
ATOM 993 C CA . PHE A 1 122 ? -3.898 0.579 5.781 1.00 95.06 122 PHE A CA 1
ATOM 994 C C . PHE A 1 122 ? -4.816 0.411 6.994 1.00 95.06 122 PHE A C 1
ATOM 996 O O . PHE A 1 122 ? -4.968 1.354 7.773 1.00 95.06 122 PHE A O 1
ATOM 1003 N N . LEU A 1 123 ? -5.371 -0.785 7.214 1.00 94.12 123 LEU A N 1
ATOM 1004 C CA . LEU A 1 123 ? -6.131 -1.077 8.431 1.00 94.12 123 LEU A CA 1
ATOM 1005 C C . LEU A 1 123 ? -5.247 -0.946 9.680 1.00 94.12 123 LEU A C 1
ATOM 1007 O O . LEU A 1 123 ? -5.655 -0.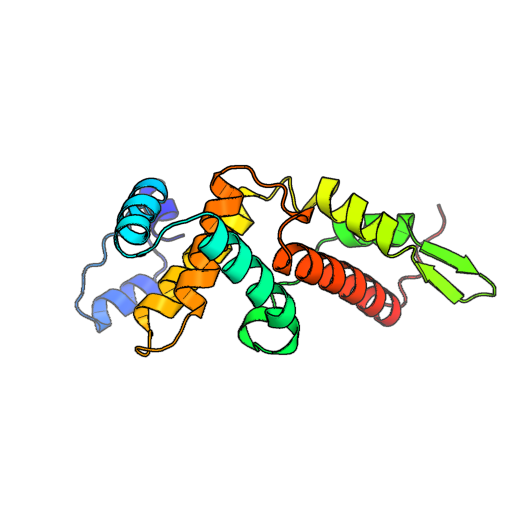365 10.684 1.00 94.12 123 LEU A O 1
ATOM 1011 N N . TRP A 1 124 ? -4.014 -1.440 9.611 1.00 92.12 124 TRP A N 1
ATOM 1012 C CA . TRP A 1 124 ? -3.053 -1.358 10.701 1.00 92.12 124 TRP A CA 1
ATOM 1013 C C . TRP A 1 124 ? -2.668 0.089 11.016 1.00 92.12 124 TRP A C 1
ATOM 1015 O O . TRP A 1 124 ? -2.665 0.487 12.182 1.00 92.12 124 TRP A O 1
ATOM 1025 N N . VAL A 1 125 ? -2.413 0.906 9.989 1.00 91.56 125 VAL A N 1
ATOM 1026 C CA . VAL A 1 125 ? -2.174 2.349 10.148 1.00 91.56 125 VAL A CA 1
ATOM 1027 C C . VAL A 1 125 ? -3.390 3.023 10.783 1.00 91.56 125 VAL A C 1
ATOM 1029 O O . VAL A 1 125 ? -3.225 3.813 11.714 1.00 91.56 125 VAL A O 1
ATOM 1032 N N . ALA A 1 126 ? -4.607 2.675 10.351 1.00 92.19 126 ALA A N 1
ATOM 1033 C CA . ALA A 1 126 ? -5.834 3.209 10.934 1.00 92.19 126 ALA A CA 1
ATOM 1034 C C . ALA A 1 126 ? -5.921 2.916 12.438 1.00 92.19 126 ALA A C 1
ATOM 1036 O O . ALA A 1 126 ? -6.130 3.836 13.225 1.00 92.19 126 ALA A O 1
ATOM 1037 N N . LEU A 1 127 ? -5.684 1.666 12.847 1.00 90.56 127 LEU A N 1
ATOM 1038 C CA . LEU A 1 127 ? -5.681 1.257 14.254 1.00 90.56 127 LEU A CA 1
ATOM 1039 C C . LEU A 1 127 ? -4.594 1.964 15.066 1.00 90.56 127 LEU A C 1
ATOM 1041 O O . LEU A 1 127 ? -4.846 2.421 16.183 1.00 90.56 127 LEU A O 1
ATOM 1045 N N . TRP A 1 128 ? -3.387 2.077 14.510 1.00 88.75 128 TRP A N 1
ATOM 1046 C CA . TRP A 1 128 ? -2.262 2.697 15.202 1.00 88.75 128 TRP A CA 1
ATOM 1047 C C . TRP A 1 128 ? -2.491 4.190 15.446 1.00 88.75 128 TRP A C 1
ATOM 1049 O O . TRP A 1 128 ? -2.213 4.693 16.537 1.00 88.75 128 TRP A O 1
ATOM 1059 N N . VAL A 1 129 ? -3.043 4.891 14.452 1.00 88.31 129 VAL A N 1
ATOM 1060 C CA . VAL A 1 129 ? -3.420 6.301 14.587 1.00 88.31 129 VAL A CA 1
ATOM 1061 C C . VAL A 1 129 ? -4.623 6.448 15.514 1.00 88.31 129 VAL A C 1
ATOM 1063 O O . VAL A 1 129 ? -4.615 7.345 16.351 1.00 88.31 129 VAL A O 1
ATOM 1066 N N . LEU A 1 130 ? -5.617 5.556 15.436 1.00 87.75 130 LEU A N 1
ATOM 1067 C CA . LEU A 1 130 ? -6.791 5.575 16.313 1.00 87.75 130 LEU A CA 1
ATOM 1068 C C . LEU A 1 130 ? -6.397 5.456 17.792 1.00 87.75 130 LEU A C 1
ATOM 1070 O O . LEU A 1 130 ? -6.885 6.218 18.623 1.00 87.75 130 LEU A O 1
ATOM 1074 N N . ALA A 1 131 ? -5.448 4.573 18.116 1.00 84.50 131 ALA A N 1
ATOM 1075 C CA . ALA A 1 131 ? -4.933 4.401 19.476 1.00 84.50 131 ALA A CA 1
ATOM 1076 C C . ALA A 1 131 ? -4.212 5.648 20.029 1.00 84.50 131 ALA A C 1
ATOM 1078 O O . ALA A 1 131 ? -4.104 5.812 21.244 1.00 84.50 131 ALA A O 1
ATOM 1079 N N . LYS A 1 132 ? -3.717 6.533 19.152 1.00 73.94 132 LYS A N 1
ATOM 1080 C CA . LYS A 1 132 ? -3.038 7.793 19.504 1.00 73.94 132 LYS A CA 1
ATOM 1081 C C . LYS A 1 132 ? -3.866 9.037 19.167 1.00 73.94 132 LYS A C 1
ATOM 1083 O O . LYS A 1 132 ? -3.343 10.151 19.247 1.00 73.94 132 LYS A O 1
ATOM 1088 N N . ALA A 1 133 ? -5.124 8.863 18.763 1.00 62.72 133 ALA A N 1
ATOM 1089 C CA . ALA A 1 133 ? -5.849 9.897 18.045 1.00 62.72 133 ALA A CA 1
ATOM 1090 C C . ALA A 1 133 ? -6.060 11.152 18.898 1.00 62.72 133 ALA A C 1
ATOM 1092 O O . ALA A 1 133 ? -6.706 11.135 19.948 1.00 62.72 133 ALA A O 1
ATOM 1093 N N . LYS A 1 134 ? -5.576 12.287 18.387 1.00 65.69 134 LYS A N 1
ATOM 1094 C CA . LYS A 1 134 ? -6.064 13.604 18.805 1.00 65.69 134 LYS A CA 1
ATOM 1095 C C . LYS A 1 134 ? -7.408 13.855 18.115 1.00 65.69 134 LYS A C 1
ATOM 1097 O O . LYS A 1 134 ? -7.586 13.491 16.957 1.00 65.69 134 LYS A O 1
ATOM 1102 N N . ARG A 1 135 ? -8.335 14.543 18.792 1.00 59.72 135 ARG A N 1
ATOM 1103 C CA . ARG A 1 135 ? -9.735 14.777 18.357 1.00 59.72 135 ARG A CA 1
ATOM 1104 C C . ARG A 1 135 ? -9.939 15.278 16.909 1.00 59.72 135 ARG A C 1
ATOM 1106 O O . ARG A 1 135 ? -11.030 15.105 16.384 1.00 59.72 135 ARG A O 1
ATOM 1113 N N . ASN A 1 136 ? -8.925 15.868 16.270 1.00 64.06 136 ASN A N 1
ATOM 1114 C CA . ASN A 1 136 ? -9.013 16.461 14.926 1.00 64.06 136 ASN A CA 1
ATOM 1115 C C . ASN A 1 136 ? -8.228 15.702 13.841 1.00 64.06 136 ASN A C 1
ATOM 1117 O O . ASN A 1 136 ? -8.106 16.187 12.715 1.00 64.06 136 ASN A O 1
ATOM 1121 N N . GLU A 1 137 ? -7.655 14.541 14.153 1.00 76.94 137 GLU A N 1
ATOM 1122 C CA . GLU A 1 137 ? -6.824 13.808 13.204 1.00 76.94 137 GLU A CA 1
ATOM 1123 C C . GLU A 1 137 ? -7.672 12.903 12.304 1.00 76.94 137 GLU A C 1
ATOM 1125 O O . GLU A 1 137 ? -8.258 11.925 12.756 1.00 76.94 137 GLU A O 1
ATOM 1130 N N . LYS A 1 138 ? -7.734 13.228 11.007 1.00 85.75 138 LYS A N 1
ATOM 1131 C CA . LYS A 1 138 ? -8.483 12.454 9.998 1.00 85.75 138 LYS A CA 1
ATOM 1132 C C . LYS A 1 138 ? -7.695 11.279 9.412 1.00 85.75 138 LYS A C 1
ATOM 1134 O O . LYS A 1 138 ? -8.228 10.547 8.595 1.00 85.75 138 LYS A O 1
ATOM 1139 N N . ILE A 1 139 ? -6.441 11.079 9.820 1.00 88.88 139 ILE A N 1
ATOM 1140 C CA . ILE A 1 139 ? -5.557 10.070 9.215 1.00 88.88 139 ILE A CA 1
ATOM 1141 C C . ILE A 1 139 ? -6.060 8.647 9.485 1.00 88.88 139 ILE A C 1
ATOM 1143 O O . ILE A 1 139 ? -5.985 7.808 8.590 1.00 88.88 139 ILE A O 1
ATOM 1147 N N . TRP A 1 140 ? -6.611 8.375 10.675 1.00 91.06 140 TRP A N 1
ATOM 1148 C CA . TRP A 1 140 ? -7.189 7.059 10.970 1.00 91.06 140 TRP A CA 1
ATOM 1149 C C . TRP A 1 140 ? -8.389 6.768 10.060 1.00 91.06 140 TRP A C 1
ATOM 1151 O O . TRP A 1 140 ? -8.470 5.688 9.483 1.00 91.06 140 TRP A O 1
ATOM 1161 N N . LEU A 1 141 ? -9.270 7.762 9.885 1.00 91.38 141 LEU A N 1
ATOM 1162 C CA . LEU A 1 141 ? -10.447 7.676 9.026 1.00 91.38 141 LEU A CA 1
ATOM 1163 C C . LEU A 1 141 ? -10.018 7.456 7.581 1.00 91.38 141 LEU A C 1
ATOM 1165 O O . LEU A 1 141 ? -10.531 6.571 6.907 1.00 91.38 141 LEU A O 1
ATOM 1169 N N . ASP A 1 142 ? -9.047 8.240 7.122 1.00 93.06 142 ASP A N 1
ATOM 1170 C CA . ASP A 1 142 ? -8.595 8.177 5.745 1.00 93.06 142 ASP A CA 1
ATOM 1171 C C . ASP A 1 142 ? -7.966 6.812 5.433 1.00 93.06 142 ASP A C 1
ATOM 1173 O O . ASP A 1 142 ? -8.321 6.174 4.443 1.00 93.06 142 ASP A O 1
ATOM 1177 N N . SER A 1 143 ? -7.115 6.319 6.339 1.00 93.38 143 SER A N 1
ATOM 1178 C CA . SER A 1 143 ? -6.483 4.998 6.231 1.00 93.38 143 SER A CA 1
ATOM 1179 C C . SER A 1 143 ? -7.523 3.880 6.235 1.00 93.38 143 SER A C 1
ATOM 1181 O O . SER A 1 143 ? -7.452 2.962 5.421 1.00 93.38 143 SER A O 1
ATOM 1183 N N . PHE A 1 144 ? -8.535 3.977 7.099 1.00 94.50 144 PHE A N 1
ATOM 1184 C CA . PHE A 1 144 ? -9.621 3.005 7.134 1.00 94.50 144 PHE A CA 1
ATOM 1185 C C . PHE A 1 144 ? -10.429 2.997 5.834 1.00 94.50 144 PHE A C 1
ATOM 1187 O O . PHE A 1 144 ? -10.712 1.931 5.296 1.00 94.50 144 PHE A O 1
ATOM 1194 N N . LEU A 1 145 ? -10.779 4.170 5.302 1.00 94.25 145 LEU A N 1
ATOM 1195 C CA . LEU A 1 145 ? -11.549 4.281 4.063 1.00 94.25 145 LEU A CA 1
ATOM 1196 C C . LEU A 1 145 ? -10.769 3.759 2.847 1.00 94.25 145 LEU A C 1
ATOM 1198 O O . LEU A 1 145 ? -11.368 3.158 1.955 1.00 94.25 145 LEU A O 1
ATOM 1202 N N . ILE A 1 146 ? -9.441 3.914 2.830 1.00 94.94 146 ILE A N 1
ATOM 1203 C CA . ILE A 1 146 ? -8.578 3.271 1.830 1.00 94.94 146 ILE A CA 1
ATOM 1204 C C . ILE A 1 146 ? -8.648 1.748 1.978 1.00 94.94 146 ILE A C 1
ATOM 1206 O O . ILE A 1 146 ? -8.963 1.060 1.011 1.00 94.94 146 ILE A O 1
ATOM 1210 N N . ALA A 1 147 ? -8.431 1.217 3.187 1.00 95.25 147 ALA A N 1
ATOM 1211 C CA . ALA A 1 147 ? -8.504 -0.223 3.444 1.00 95.25 147 ALA A CA 1
ATOM 1212 C C . ALA A 1 147 ? -9.875 -0.807 3.060 1.00 95.25 147 ALA A C 1
ATOM 1214 O O . ALA A 1 147 ? -9.958 -1.890 2.484 1.00 95.25 147 ALA A O 1
ATOM 1215 N N . TYR A 1 148 ? -10.951 -0.070 3.340 1.00 94.44 148 TYR A N 1
ATOM 1216 C CA . TYR A 1 148 ? -12.311 -0.436 2.963 1.00 94.44 148 TYR A CA 1
ATOM 1217 C C . TYR A 1 148 ? -12.489 -0.464 1.442 1.00 94.44 148 TYR A C 1
ATOM 1219 O O . TYR A 1 148 ? -13.057 -1.418 0.919 1.00 94.44 148 TYR A O 1
ATOM 1227 N N . SER A 1 149 ? -11.963 0.530 0.724 1.00 94.69 149 SER A N 1
ATOM 1228 C CA . SER A 1 149 ? -12.035 0.582 -0.744 1.00 94.69 149 SER A CA 1
ATOM 1229 C C . SER A 1 149 ? -11.308 -0.605 -1.384 1.00 94.69 149 SER A C 1
ATOM 1231 O O . SER A 1 149 ? -11.850 -1.241 -2.286 1.00 94.69 149 SER A O 1
ATOM 1233 N N . ILE A 1 150 ? -10.136 -0.976 -0.851 1.00 95.44 150 ILE A N 1
ATOM 1234 C CA . ILE A 1 150 ? -9.393 -2.172 -1.282 1.00 95.44 150 ILE A CA 1
ATOM 1235 C C . ILE A 1 150 ? -10.215 -3.443 -1.022 1.00 95.44 150 ILE A C 1
ATOM 1237 O O . ILE A 1 150 ? -10.334 -4.291 -1.905 1.00 95.44 150 ILE A O 1
ATOM 1241 N N . ARG A 1 151 ? -10.833 -3.560 0.164 1.00 93.69 151 ARG A N 1
ATOM 1242 C CA . ARG A 1 151 ? -11.697 -4.700 0.521 1.00 93.69 151 ARG A CA 1
ATOM 1243 C C . ARG A 1 151 ? -12.904 -4.835 -0.411 1.00 93.69 151 ARG A C 1
ATOM 1245 O O . ARG A 1 151 ? -13.297 -5.950 -0.726 1.00 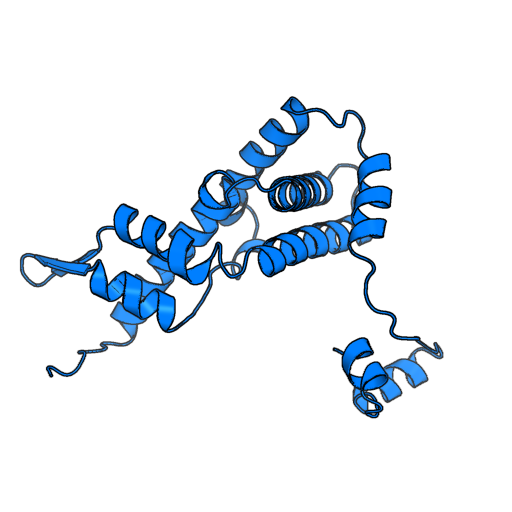93.69 151 ARG A O 1
ATOM 1252 N N . GLN A 1 152 ? -13.480 -3.717 -0.855 1.00 92.06 152 GLN A N 1
ATOM 1253 C CA . GLN A 1 152 ? -14.593 -3.693 -1.814 1.00 92.06 152 GLN A CA 1
ATOM 1254 C C . GLN A 1 152 ? -14.170 -4.040 -3.251 1.00 92.06 152 GLN A C 1
ATOM 1256 O O . GLN A 1 152 ? -15.015 -4.112 -4.139 1.00 92.06 152 GLN A O 1
ATOM 1261 N N . GLY A 1 153 ? -12.878 -4.269 -3.489 1.00 93.75 153 GLY A N 1
ATOM 1262 C CA . GLY A 1 153 ? -12.360 -4.690 -4.784 1.00 93.75 153 GLY A CA 1
ATOM 1263 C C . GLY A 1 153 ? -11.986 -3.547 -5.723 1.00 93.75 153 GLY A C 1
ATOM 1264 O O . GLY A 1 153 ? -11.729 -3.822 -6.893 1.00 93.75 153 GLY A O 1
ATOM 1265 N N . MET A 1 154 ? -11.917 -2.300 -5.236 1.00 94.81 154 MET A N 1
ATOM 1266 C CA . MET A 1 154 ? -11.383 -1.181 -6.020 1.00 94.81 154 MET A CA 1
ATOM 1267 C C . MET A 1 154 ? -9.949 -1.510 -6.474 1.00 94.81 154 MET A C 1
ATOM 1269 O O . MET A 1 154 ? -9.131 -1.876 -5.621 1.00 94.81 154 MET A O 1
ATOM 1273 N N . PRO A 1 155 ? -9.624 -1.387 -7.776 1.00 95.69 155 PRO A N 1
ATOM 1274 C CA . PRO A 1 155 ? -8.263 -1.589 -8.260 1.00 95.69 155 PRO A CA 1
ATOM 1275 C C . PRO A 1 155 ? -7.287 -0.642 -7.556 1.00 95.69 155 PRO A C 1
ATOM 1277 O O . PRO A 1 155 ? -7.569 0.545 -7.373 1.00 95.69 155 PRO A O 1
ATOM 1280 N N . LEU A 1 156 ? -6.113 -1.143 -7.176 1.00 95.25 156 LEU A N 1
ATOM 1281 C CA . LEU A 1 156 ? -5.106 -0.365 -6.456 1.00 95.25 156 LEU A CA 1
ATOM 1282 C C . LEU A 1 156 ? -4.629 0.830 -7.284 1.00 95.25 156 LEU A C 1
ATOM 1284 O O . LEU A 1 156 ? -4.347 1.883 -6.718 1.00 95.25 156 LEU A O 1
ATOM 1288 N N . HIS A 1 157 ? -4.604 0.712 -8.613 1.00 94.62 157 HIS A N 1
ATOM 1289 C CA . HIS A 1 157 ? -4.238 1.823 -9.489 1.00 94.62 157 HIS A CA 1
ATOM 1290 C C . HIS A 1 157 ? -5.250 2.984 -9.460 1.00 94.62 157 HIS A C 1
ATOM 1292 O O . HIS A 1 157 ? -4.909 4.081 -9.890 1.00 94.62 157 HIS A O 1
ATOM 1298 N N . GLU A 1 158 ? -6.491 2.788 -8.991 1.00 94.62 158 GLU A N 1
ATOM 1299 C CA . GLU A 1 158 ? -7.491 3.865 -8.850 1.00 94.62 158 GLU A CA 1
ATOM 1300 C C . GLU A 1 158 ? -7.339 4.628 -7.528 1.00 94.62 158 GLU A C 1
ATOM 1302 O O . GLU A 1 158 ? -7.850 5.740 -7.375 1.00 94.62 158 GLU A O 1
ATOM 1307 N N . ILE A 1 159 ? -6.604 4.060 -6.570 1.00 95.44 159 ILE A N 1
ATOM 1308 C CA . ILE A 1 159 ? -6.391 4.648 -5.252 1.00 95.44 159 ILE A CA 1
ATOM 1309 C C . ILE A 1 159 ? -5.219 5.644 -5.332 1.00 95.44 159 ILE A C 1
ATOM 1311 O O . ILE A 1 159 ? -4.076 5.239 -5.558 1.00 95.44 159 ILE A O 1
ATOM 1315 N N . PRO A 1 160 ? -5.427 6.953 -5.079 1.00 94.44 160 PRO A N 1
ATOM 1316 C CA . PRO A 1 160 ? -4.396 7.967 -5.318 1.00 94.44 160 PRO A CA 1
ATOM 1317 C C . PRO A 1 160 ? -3.104 7.780 -4.515 1.00 94.44 160 PRO A C 1
ATOM 1319 O O . PRO A 1 160 ? -2.019 8.057 -5.024 1.00 94.44 160 PRO A O 1
ATOM 1322 N N . VAL A 1 161 ? -3.192 7.318 -3.263 1.00 94.62 161 VAL A N 1
ATOM 1323 C CA . VAL A 1 161 ? -1.989 7.032 -2.464 1.00 94.62 161 VAL A CA 1
ATOM 1324 C C . VAL A 1 161 ? -1.215 5.836 -3.013 1.00 94.62 161 VAL A C 1
ATOM 1326 O O . VAL A 1 161 ? 0.009 5.858 -2.995 1.00 94.62 161 VAL A O 1
ATOM 1329 N N . MET A 1 162 ? -1.901 4.831 -3.562 1.00 95.69 162 MET A N 1
ATOM 1330 C CA . MET A 1 162 ? -1.259 3.660 -4.158 1.00 95.69 162 MET A CA 1
ATOM 1331 C C . MET A 1 162 ? -0.519 4.024 -5.441 1.00 95.69 162 MET A C 1
ATOM 1333 O O . MET A 1 162 ? 0.600 3.559 -5.638 1.00 95.69 162 MET A O 1
ATOM 1337 N N . GLN A 1 163 ? -1.086 4.911 -6.268 1.00 94.69 163 GLN A N 1
ATOM 1338 C CA . GLN A 1 163 ? -0.377 5.466 -7.426 1.00 94.69 163 GLN A CA 1
ATOM 1339 C C . GLN A 1 163 ? 0.940 6.125 -7.013 1.00 94.69 163 GLN A C 1
ATOM 1341 O O . GLN A 1 163 ? 1.980 5.865 -7.613 1.00 94.69 163 GLN A O 1
ATOM 1346 N N . GLU A 1 164 ? 0.919 6.943 -5.960 1.00 93.56 164 GLU A N 1
ATOM 1347 C CA . GLU A 1 164 ? 2.126 7.630 -5.500 1.00 93.56 164 GLU A CA 1
ATOM 1348 C C . GLU A 1 164 ? 3.134 6.660 -4.864 1.00 93.56 164 GLU A C 1
ATOM 1350 O O . GLU A 1 164 ? 4.332 6.800 -5.099 1.00 93.56 164 GLU A O 1
ATOM 1355 N N . ILE A 1 165 ? 2.674 5.642 -4.123 1.00 94.69 165 ILE A N 1
ATOM 1356 C CA . ILE A 1 165 ? 3.537 4.570 -3.595 1.00 94.69 165 ILE A CA 1
ATOM 1357 C C . ILE A 1 165 ? 4.224 3.820 -4.739 1.00 94.69 165 ILE A C 1
ATOM 1359 O O . ILE A 1 165 ? 5.434 3.596 -4.688 1.00 94.69 165 ILE A O 1
ATOM 1363 N N . CYS A 1 166 ? 3.478 3.449 -5.781 1.00 94.62 166 CYS A N 1
ATOM 1364 C CA . CYS A 1 166 ? 4.016 2.755 -6.947 1.00 94.62 166 CYS A CA 1
ATOM 1365 C C . CYS A 1 166 ? 5.014 3.632 -7.710 1.00 94.62 166 CYS A C 1
ATOM 1367 O O . CYS A 1 166 ? 6.118 3.196 -8.033 1.00 94.62 166 CYS A O 1
ATOM 1369 N N . ARG A 1 167 ? 4.686 4.913 -7.907 1.00 93.81 167 ARG A N 1
ATOM 1370 C CA . ARG A 1 167 ? 5.591 5.891 -8.520 1.00 93.81 167 ARG A CA 1
ATOM 1371 C C . ARG A 1 167 ? 6.896 6.021 -7.732 1.00 93.81 167 ARG A C 1
ATOM 1373 O O . ARG A 1 167 ? 7.972 5.973 -8.322 1.00 93.81 167 ARG A O 1
ATOM 1380 N N . GLN A 1 168 ? 6.815 6.152 -6.406 1.00 92.50 168 GLN A N 1
ATOM 1381 C CA . GLN A 1 168 ? 7.991 6.244 -5.537 1.00 92.50 168 GLN A CA 1
ATOM 1382 C C . GLN A 1 168 ? 8.814 4.952 -5.556 1.00 92.50 168 GLN A C 1
ATOM 1384 O O . GLN A 1 168 ? 10.039 5.005 -5.548 1.00 92.50 168 GLN A O 1
ATOM 1389 N N . THR A 1 169 ? 8.145 3.804 -5.633 1.00 93.50 169 THR A N 1
ATOM 1390 C CA . THR A 1 169 ? 8.764 2.480 -5.755 1.00 93.50 169 THR A CA 1
ATOM 1391 C C . THR A 1 169 ? 9.610 2.367 -7.024 1.00 93.50 169 THR A C 1
ATOM 1393 O O . THR A 1 169 ? 10.784 2.004 -6.954 1.00 93.50 169 THR A O 1
ATOM 1396 N N . VAL A 1 170 ? 9.057 2.761 -8.174 1.00 92.56 170 VAL A N 1
ATOM 1397 C CA . VAL A 1 170 ? 9.786 2.758 -9.451 1.00 92.56 170 VAL A CA 1
ATOM 1398 C C . VAL A 1 170 ? 10.958 3.743 -9.424 1.00 92.56 170 VAL A C 1
ATOM 1400 O O . VAL A 1 170 ? 12.061 3.392 -9.839 1.00 92.56 170 VAL A O 1
ATOM 1403 N N . ILE A 1 171 ? 10.760 4.955 -8.897 1.00 91.19 171 ILE A N 1
ATOM 1404 C CA . ILE A 1 171 ? 11.831 5.961 -8.786 1.00 91.19 171 ILE A CA 1
ATOM 1405 C C . ILE A 1 171 ? 12.970 5.455 -7.899 1.00 91.19 171 ILE A C 1
ATOM 1407 O O . ILE A 1 171 ? 14.125 5.513 -8.317 1.00 91.19 171 ILE A O 1
ATOM 1411 N N . ASN A 1 172 ? 12.651 4.897 -6.729 1.00 90.62 172 ASN A N 1
ATOM 1412 C CA . ASN A 1 172 ? 13.651 4.346 -5.818 1.00 90.62 172 ASN A CA 1
ATOM 1413 C C . ASN A 1 172 ? 14.444 3.207 -6.480 1.00 90.62 172 ASN A C 1
ATOM 1415 O O . ASN A 1 172 ? 15.665 3.136 -6.359 1.00 90.62 172 ASN A O 1
ATOM 1419 N N . SER A 1 173 ? 13.782 2.341 -7.252 1.00 89.44 173 SER A N 1
ATOM 1420 C CA . SER A 1 173 ? 14.459 1.290 -8.022 1.00 89.44 173 SER A CA 1
ATOM 1421 C C . SER A 1 173 ? 15.409 1.874 -9.085 1.00 89.44 173 SER A C 1
ATOM 1423 O O . SER A 1 173 ? 16.565 1.459 -9.182 1.00 89.44 173 SER A O 1
ATOM 1425 N N . ILE A 1 174 ? 14.997 2.911 -9.827 1.00 87.06 174 ILE A N 1
ATOM 1426 C CA . ILE A 1 174 ? 15.865 3.595 -10.807 1.00 87.06 174 ILE A CA 1
ATOM 1427 C C . ILE A 1 174 ? 17.094 4.220 -10.126 1.00 87.06 174 ILE A C 1
ATOM 1429 O O . ILE A 1 174 ? 18.216 4.081 -10.626 1.00 87.06 174 ILE A O 1
ATOM 1433 N N . GLU A 1 175 ? 16.894 4.909 -9.001 1.00 85.56 175 GLU A N 1
ATOM 1434 C CA . GLU A 1 175 ? 17.957 5.578 -8.243 1.00 85.56 175 GLU A CA 1
ATOM 1435 C C . GLU A 1 175 ? 18.949 4.565 -7.668 1.00 85.56 175 GLU A C 1
ATOM 1437 O O . GLU A 1 175 ? 20.150 4.647 -7.939 1.00 85.56 175 GLU A O 1
ATOM 1442 N N . THR A 1 176 ? 18.452 3.539 -6.978 1.00 82.25 176 THR A N 1
ATOM 1443 C CA . THR A 1 176 ? 19.297 2.497 -6.382 1.00 82.25 176 THR A CA 1
ATOM 1444 C C . THR A 1 176 ? 20.052 1.683 -7.437 1.00 82.25 176 THR A C 1
ATOM 1446 O O . THR A 1 176 ? 21.214 1.337 -7.224 1.00 82.25 176 THR A O 1
ATOM 1449 N N . MET A 1 177 ? 19.479 1.424 -8.618 1.00 73.12 177 MET A N 1
ATOM 1450 C CA . MET A 1 177 ? 20.223 0.818 -9.732 1.00 73.12 177 MET A CA 1
ATOM 1451 C C . MET A 1 177 ? 21.352 1.707 -10.251 1.00 73.12 177 MET A C 1
ATOM 1453 O O . MET A 1 177 ? 22.429 1.208 -10.589 1.00 73.12 177 MET A O 1
ATOM 1457 N N . ARG A 1 178 ? 21.114 3.021 -10.340 1.00 65.50 178 ARG A N 1
ATOM 1458 C CA . ARG A 1 178 ? 22.128 3.986 -10.777 1.00 65.50 178 ARG A CA 1
ATOM 1459 C C . ARG A 1 178 ? 23.287 4.046 -9.784 1.00 65.50 178 ARG A C 1
ATOM 1461 O O . ARG A 1 178 ? 24.442 4.088 -10.206 1.00 65.50 178 ARG A O 1
ATOM 1468 N N . GLU A 1 179 ? 22.987 4.000 -8.489 1.00 61.19 179 GLU A N 1
ATOM 1469 C CA . GLU A 1 179 ? 23.982 3.972 -7.413 1.00 61.19 179 GLU A CA 1
ATOM 1470 C C . GLU A 1 179 ? 24.776 2.662 -7.382 1.00 61.19 179 GLU A C 1
ATOM 1472 O O . GLU A 1 179 ? 25.996 2.681 -7.215 1.00 61.19 179 GLU A O 1
ATOM 1477 N N . ARG A 1 180 ? 24.115 1.521 -7.619 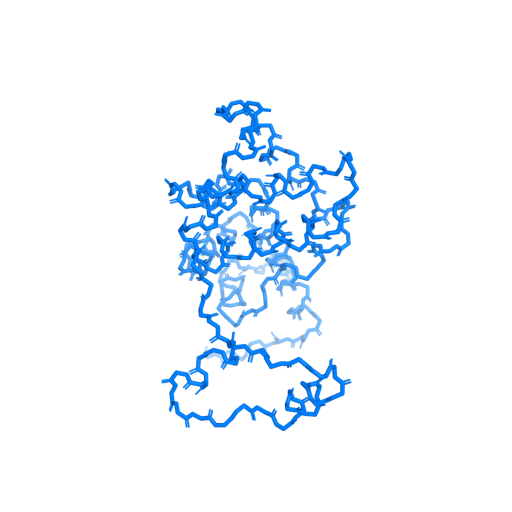1.00 61.97 180 ARG A N 1
ATOM 1478 C CA . ARG A 1 180 ? 24.752 0.195 -7.584 1.00 61.97 180 ARG A CA 1
ATOM 1479 C C . ARG A 1 180 ? 25.697 -0.086 -8.759 1.00 61.97 180 ARG A C 1
ATOM 1481 O O . ARG A 1 180 ? 26.376 -1.108 -8.717 1.00 61.97 180 ARG A O 1
ATOM 1488 N N . LYS A 1 181 ? 25.771 0.769 -9.797 1.00 54.56 181 LYS A N 1
ATOM 1489 C CA . LYS A 1 181 ? 26.537 0.517 -11.044 1.00 54.56 181 LYS A CA 1
ATOM 1490 C C . LYS A 1 181 ? 26.402 -0.934 -11.518 1.00 54.56 181 LYS A C 1
ATOM 1492 O O . LYS A 1 181 ? 27.385 -1.556 -11.926 1.00 54.56 181 LYS A O 1
ATOM 1497 N N . THR A 1 182 ? 25.201 -1.502 -11.444 1.00 49.78 182 THR A N 1
ATOM 1498 C CA . THR A 1 182 ? 24.936 -2.836 -11.972 1.00 49.78 182 THR A CA 1
ATOM 1499 C C . THR A 1 182 ? 24.962 -2.750 -13.495 1.00 49.78 182 THR A C 1
ATOM 1501 O O . THR A 1 182 ? 23.941 -2.657 -14.169 1.00 49.78 182 THR A O 1
ATOM 1504 N N . HIS A 1 183 ? 26.181 -2.756 -14.042 1.00 42.94 183 HIS A N 1
ATOM 1505 C CA . HIS A 1 183 ? 26.473 -3.321 -15.344 1.00 42.94 183 HIS A CA 1
ATOM 1506 C C . HIS A 1 183 ? 25.927 -4.747 -15.299 1.00 42.94 183 HIS A C 1
ATOM 1508 O O . HIS A 1 183 ? 26.553 -5.649 -14.747 1.00 42.94 183 HIS A O 1
ATOM 1514 N N . LEU A 1 184 ? 24.700 -4.926 -15.779 1.00 43.97 184 LEU A N 1
ATOM 1515 C CA . LEU A 1 184 ? 24.143 -6.249 -15.992 1.00 43.97 184 LEU A CA 1
ATOM 1516 C C . LEU A 1 184 ? 25.043 -6.938 -17.019 1.00 43.97 184 LEU A C 1
ATOM 1518 O O . LEU A 1 184 ? 25.260 -6.418 -18.116 1.00 43.97 184 LEU A O 1
ATOM 1522 N N . ASN A 1 185 ? 25.627 -8.062 -16.602 1.00 37.44 185 ASN A N 1
ATOM 1523 C CA . ASN A 1 185 ? 26.345 -8.978 -17.472 1.00 37.44 185 ASN A CA 1
ATOM 1524 C C . ASN A 1 185 ? 25.502 -9.234 -18.725 1.00 37.44 185 ASN A C 1
ATOM 1526 O O . ASN A 1 185 ? 24.320 -9.557 -18.626 1.00 37.44 185 ASN A O 1
ATOM 1530 N N . LYS A 1 186 ? 26.132 -9.059 -19.888 1.00 34.78 186 LYS A N 1
ATOM 1531 C CA . LYS A 1 186 ? 25.619 -9.556 -21.161 1.00 34.78 186 LYS A CA 1
ATOM 1532 C C . LYS A 1 186 ? 25.557 -11.081 -21.067 1.00 34.78 186 LYS A C 1
ATOM 1534 O O . LYS A 1 186 ? 26.603 -11.695 -20.858 1.00 34.78 186 LYS A O 1
ATOM 1539 N N . GLU A 1 187 ? 24.369 -11.654 -21.207 1.00 32.50 187 GLU A N 1
ATOM 1540 C CA . GLU A 1 187 ? 24.234 -12.977 -21.826 1.00 32.50 187 GLU A CA 1
ATOM 1541 C C . GLU A 1 187 ? 24.266 -12.816 -23.349 1.00 32.50 187 GLU A C 1
ATOM 1543 O O . GLU A 1 187 ? 23.728 -11.796 -23.848 1.00 32.50 187 GLU A O 1
#

Radius of gyration: 20.41 Å; chains: 1; bounding box: 48×42×61 Å